Protein AF-A0A0D2R4D8-F1 (afdb_monomer_lite)

Sequence (350 aa):
LLFALKVWNVRQADASAVLVADDIEEALITMDNPEEDSSSAKYIENITFPSALIEKTFGETLTLMIVTIKCDMLMAFVKDFKGAAQILEKAGYTQFTPHYITWYCPQAFTLSRQCKSQCINRGRYCAPDPEQGFSSGYEGKDVVIETLRQLCVFKAANETNRPWVWWDYVADFQIRRPIKEKKYNKECADGIIKSLGLDAKKIGKCMGDPDADTENPVLKEEQDAQAGKGSRGDVTILPALVVNNRQYRGKLAKGAVLKAICNGFKETTEPAVCLSGDVETNECLENNGGCWQDKAANLTACRDTFRGRVCECLLVDGVQFKGDGYSHYEVPHVKLLQHSPRLDLGMRFA

Organism: Gossypium raimondii (NCBI:txid29730)

Secondary structure (DSSP, 8-state):
--HHHHHHHHHHTT-S-EEEE-SS--S-PPP--TTT-TTTHHHHTT--S-EEEE-HHHHHHHHHHHHHHHHHHHHHHHHHHHHHHHHHHHTTS---------B---GGGTTSHHHH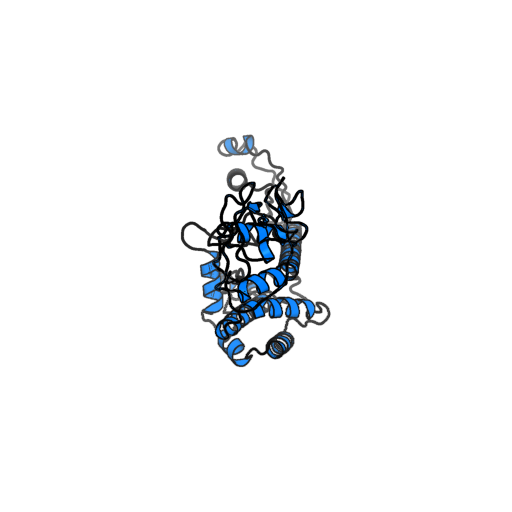HHEEGGGTEE---SS--TTSS--HHHHHHHHHHHHHHHHHHHHTT-TTHHHHHHHHHHHT--GGGT--SHHHHHHHHHHTT--HHHHHHHH--TTSSS--HHHHHHHHHHH--GGG----SSS-EEETTEEE-S---HHHHHHHHHTTSPTT---GGGSSTTT---GGGTGGGG--EETTTTEE-EEEETTEEEE---EETTEE-EE-SSS-EE---------S----------

pLDDT: mean 78.13, std 18.28, range [29.41, 97.81]

Structure (mmCIF, N/CA/C/O backbone):
data_AF-A0A0D2R4D8-F1
#
_entry.id   AF-A0A0D2R4D8-F1
#
loop_
_atom_site.group_PDB
_atom_site.id
_atom_site.type_symbol
_atom_site.label_atom_id
_atom_site.label_alt_id
_atom_site.label_comp_id
_atom_site.label_asym_id
_atom_site.label_entity_id
_atom_site.label_seq_id
_atom_site.pdbx_PDB_ins_code
_atom_site.Cartn_x
_atom_site.Cartn_y
_atom_site.Cartn_z
_atom_site.occupancy
_atom_site.B_iso_or_equiv
_atom_site.auth_seq_id
_atom_site.auth_comp_id
_atom_site.auth_asym_id
_atom_site.auth_atom_id
_atom_site.pdbx_PDB_model_num
ATOM 1 N N . LEU A 1 1 ? 34.542 26.966 -3.863 1.00 48.19 1 LEU A N 1
ATOM 2 C CA . LEU A 1 1 ? 33.360 27.737 -4.376 1.00 48.19 1 LEU A CA 1
ATOM 3 C C . LEU A 1 1 ? 31.988 27.023 -4.374 1.00 48.19 1 LEU A C 1
ATOM 5 O O . LEU A 1 1 ? 30.984 27.725 -4.375 1.00 48.19 1 LEU A O 1
ATOM 9 N N . LEU A 1 2 ? 31.854 25.684 -4.369 1.00 60.94 2 LEU A N 1
ATOM 10 C CA . LEU A 1 2 ? 30.522 25.018 -4.382 1.00 60.94 2 LEU A CA 1
ATOM 11 C C . LEU A 1 2 ? 30.261 24.059 -3.212 1.00 60.94 2 LEU A C 1
ATOM 13 O O . LEU A 1 2 ? 29.118 23.652 -3.019 1.00 60.94 2 LEU A O 1
ATOM 17 N N . PHE A 1 3 ? 31.278 23.691 -2.434 1.00 61.47 3 PHE A N 1
ATOM 18 C CA . PHE A 1 3 ? 31.139 22.692 -1.375 1.00 61.47 3 PHE A CA 1
ATOM 19 C C . PHE A 1 3 ? 30.432 23.267 -0.141 1.00 61.47 3 PHE A C 1
ATOM 21 O O . PHE A 1 3 ? 29.370 22.774 0.241 1.00 61.47 3 PHE A O 1
ATOM 28 N N . ALA A 1 4 ? 30.950 24.362 0.426 1.00 61.88 4 ALA A N 1
ATOM 29 C CA . ALA A 1 4 ? 30.424 24.937 1.666 1.00 61.88 4 ALA A CA 1
ATOM 30 C C . ALA A 1 4 ? 28.948 25.372 1.550 1.00 61.88 4 ALA A C 1
ATOM 32 O O . ALA A 1 4 ? 28.148 25.105 2.444 1.00 61.88 4 ALA A O 1
ATOM 33 N N . LEU A 1 5 ? 28.544 25.955 0.414 1.00 62.50 5 LEU A N 1
ATOM 34 C CA . LEU A 1 5 ? 27.148 26.333 0.165 1.00 62.50 5 LEU A CA 1
ATOM 35 C C . LEU A 1 5 ? 26.219 25.111 0.017 1.00 62.50 5 LEU A C 1
ATOM 37 O O . LEU A 1 5 ? 25.093 25.128 0.515 1.00 62.50 5 LEU A O 1
ATOM 41 N N . LYS A 1 6 ? 26.677 24.033 -0.637 1.00 63.19 6 LYS A N 1
ATOM 42 C CA . LYS A 1 6 ? 25.905 22.783 -0.753 1.00 63.19 6 LYS A CA 1
ATOM 43 C C . LYS A 1 6 ? 25.720 22.126 0.614 1.00 63.19 6 LYS A C 1
ATOM 45 O O . LYS A 1 6 ? 24.596 21.779 0.965 1.00 63.19 6 LYS A O 1
ATOM 50 N N . VAL A 1 7 ? 26.790 22.021 1.403 1.00 65.62 7 VAL A N 1
ATOM 51 C CA . VAL A 1 7 ? 26.746 21.477 2.770 1.00 65.62 7 VAL A CA 1
ATOM 52 C C . VAL A 1 7 ? 25.836 22.327 3.665 1.00 65.62 7 VAL A C 1
ATOM 54 O O . VAL A 1 7 ? 25.025 21.781 4.413 1.00 65.62 7 VAL A O 1
ATOM 57 N N . TRP A 1 8 ? 25.889 23.656 3.534 1.00 65.75 8 TRP A N 1
ATOM 58 C CA . TRP A 1 8 ? 24.995 24.574 4.243 1.00 65.75 8 TRP A CA 1
ATOM 59 C C . TRP A 1 8 ? 23.514 24.350 3.907 1.00 65.75 8 TRP A C 1
ATOM 61 O O . TRP A 1 8 ? 22.682 24.268 4.810 1.00 65.75 8 TRP A O 1
ATOM 71 N N . ASN A 1 9 ? 23.169 24.193 2.627 1.00 68.56 9 ASN A N 1
ATOM 72 C CA . ASN A 1 9 ? 21.787 23.920 2.219 1.00 68.56 9 ASN A CA 1
ATOM 73 C C . ASN A 1 9 ? 21.297 22.552 2.715 1.00 68.56 9 ASN A C 1
ATOM 75 O O . ASN A 1 9 ? 20.148 22.425 3.134 1.00 68.56 9 ASN A O 1
ATOM 79 N N . VAL A 1 10 ? 22.169 21.541 2.722 1.00 65.00 10 VAL A N 1
ATOM 80 C CA . VAL A 1 10 ? 21.846 20.208 3.252 1.00 65.00 10 VAL A CA 1
ATOM 81 C C . VAL A 1 10 ? 21.637 20.245 4.773 1.00 65.00 10 VAL A C 1
ATOM 83 O O . VAL A 1 10 ? 20.713 19.606 5.273 1.00 65.00 10 VAL A O 1
ATOM 86 N N . ARG A 1 11 ? 22.398 21.068 5.509 1.00 63.25 11 ARG A N 1
ATOM 87 C CA . ARG A 1 11 ? 22.125 21.356 6.928 1.00 63.25 11 ARG A CA 1
ATOM 88 C C . ARG A 1 11 ? 20.732 21.958 7.135 1.00 63.25 11 ARG A C 1
ATOM 90 O O . ARG A 1 11 ? 20.034 21.551 8.057 1.00 63.25 11 ARG A O 1
ATOM 97 N N . GLN A 1 12 ? 20.326 22.926 6.311 1.00 70.44 12 GLN A N 1
ATOM 98 C CA . GLN A 1 12 ? 18.989 23.536 6.413 1.00 70.44 12 GLN A CA 1
ATOM 99 C C . GLN A 1 12 ? 17.857 22.531 6.129 1.00 70.44 12 GLN A C 1
ATOM 101 O O . GLN A 1 12 ? 16.717 22.762 6.524 1.00 70.44 12 GLN A O 1
ATOM 106 N N . ALA A 1 13 ? 18.174 21.402 5.489 1.00 68.56 13 ALA A N 1
ATOM 107 C CA . ALA A 1 13 ? 17.268 20.282 5.257 1.00 68.56 13 ALA A CA 1
ATOM 108 C C . ALA A 1 13 ? 17.301 19.203 6.367 1.00 68.56 13 ALA A C 1
ATOM 110 O O . ALA A 1 13 ? 16.748 18.124 6.166 1.00 68.56 13 ALA A O 1
ATOM 111 N N . ASP A 1 14 ? 17.918 19.489 7.523 1.00 63.84 14 ASP A N 1
ATOM 112 C CA . ASP A 1 14 ? 17.969 18.627 8.722 1.00 63.84 14 ASP A CA 1
ATOM 113 C C . ASP A 1 14 ? 18.699 17.279 8.524 1.00 63.84 14 ASP A C 1
ATOM 115 O O . ASP A 1 14 ? 18.407 16.268 9.164 1.00 63.84 14 ASP A O 1
ATOM 119 N N . ALA A 1 15 ? 19.678 17.241 7.616 1.00 62.78 15 ALA A N 1
ATOM 120 C CA . ALA A 1 15 ? 20.527 16.068 7.436 1.00 62.78 15 ALA A CA 1
ATOM 121 C C . ALA A 1 15 ? 21.555 15.935 8.574 1.00 62.78 15 ALA A C 1
ATOM 123 O O . ALA A 1 15 ? 22.237 16.894 8.930 1.00 62.78 15 ALA A O 1
ATOM 124 N N . SER A 1 16 ? 21.727 14.720 9.106 1.00 56.34 16 SER A N 1
ATOM 125 C CA . SER A 1 16 ? 22.682 14.441 10.194 1.00 56.34 16 SER A CA 1
ATOM 126 C C . SER A 1 16 ? 24.146 14.334 9.738 1.00 56.34 16 SER A C 1
ATOM 128 O O . SER A 1 16 ? 25.043 14.379 10.576 1.00 56.34 16 SER A O 1
ATOM 130 N N . ALA A 1 17 ? 24.396 14.163 8.436 1.00 57.78 17 ALA A N 1
ATOM 131 C CA . ALA A 1 17 ? 25.729 14.093 7.836 1.00 57.78 17 ALA A CA 1
ATOM 132 C C . ALA A 1 17 ? 25.667 14.435 6.337 1.00 57.78 17 ALA A C 1
ATOM 134 O O . ALA A 1 17 ? 24.630 14.243 5.697 1.00 57.78 17 ALA A O 1
ATOM 135 N N . VAL A 1 18 ? 26.788 14.897 5.772 1.00 60.19 18 VAL A N 1
ATOM 136 C CA . VAL A 1 18 ? 26.947 15.131 4.329 1.00 60.19 18 VAL A CA 1
ATOM 137 C C . VAL A 1 18 ? 28.135 14.322 3.825 1.00 60.19 18 VAL A C 1
ATOM 139 O O . VAL A 1 18 ? 29.251 14.492 4.311 1.00 60.19 18 VAL A O 1
ATOM 142 N N . LEU A 1 19 ? 27.881 13.447 2.853 1.00 61.16 19 LEU A N 1
ATOM 143 C CA . LEU A 1 19 ? 28.909 12.688 2.148 1.00 61.16 19 LEU A CA 1
ATOM 144 C C . LEU A 1 19 ? 29.108 13.309 0.770 1.00 61.16 19 LEU A C 1
ATOM 146 O O . LEU A 1 19 ? 28.138 13.506 0.035 1.00 61.16 19 LEU A O 1
ATOM 150 N N . VAL A 1 20 ? 30.356 13.613 0.430 1.00 61.97 20 VAL A N 1
ATOM 151 C CA . VAL A 1 20 ? 30.723 14.104 -0.897 1.00 61.97 20 VAL A CA 1
ATOM 152 C C . VAL A 1 20 ? 31.633 13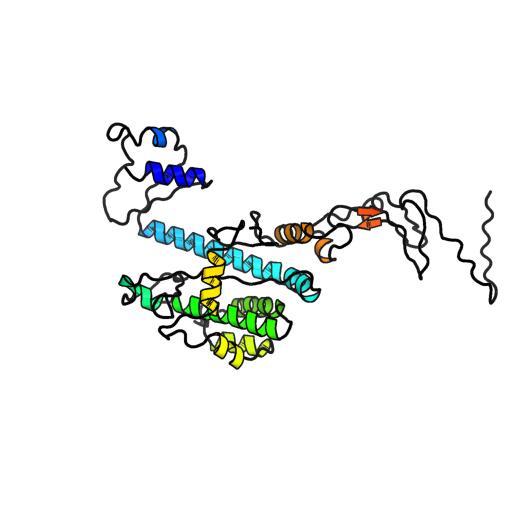.068 -1.533 1.00 61.97 20 VAL A C 1
ATOM 154 O O . VAL A 1 20 ? 32.697 12.759 -1.000 1.00 61.97 20 VAL A O 1
ATOM 157 N N . ALA A 1 21 ? 31.150 12.493 -2.632 1.00 56.16 21 ALA A N 1
ATOM 158 C CA . ALA A 1 21 ? 31.896 11.555 -3.452 1.00 56.16 21 ALA A CA 1
ATOM 159 C C . ALA A 1 21 ? 32.487 12.319 -4.636 1.00 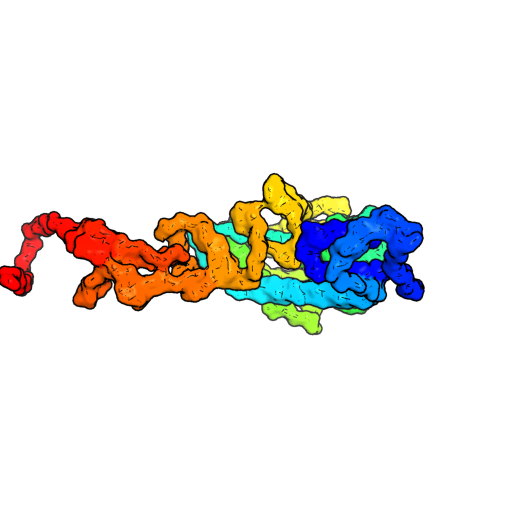56.16 21 ALA A C 1
ATOM 161 O O . ALA A 1 21 ? 31.749 13.004 -5.350 1.00 56.16 21 ALA A O 1
ATOM 162 N N . ASP A 1 22 ? 33.800 12.212 -4.793 1.00 55.53 22 ASP A N 1
ATOM 163 C CA . ASP A 1 22 ? 34.519 12.749 -5.943 1.00 55.53 22 ASP A CA 1
ATOM 164 C C . ASP A 1 22 ? 34.327 11.813 -7.146 1.00 55.53 22 ASP A C 1
ATOM 166 O O . ASP A 1 22 ? 34.345 10.585 -6.995 1.00 55.53 22 ASP A O 1
ATOM 170 N N . ASP A 1 23 ? 34.074 12.374 -8.327 1.00 51.81 23 ASP A N 1
ATOM 171 C CA . ASP A 1 23 ? 33.929 11.619 -9.572 1.00 51.81 23 ASP A CA 1
ATOM 172 C C . ASP A 1 23 ? 35.252 11.469 -10.340 1.00 51.81 23 ASP A C 1
ATOM 174 O O . ASP A 1 23 ? 35.284 10.761 -11.355 1.00 51.81 23 ASP A O 1
ATOM 178 N N . ILE A 1 24 ? 36.337 12.055 -9.821 1.00 52.97 24 ILE A N 1
ATOM 179 C CA . ILE A 1 24 ? 37.700 11.957 -10.344 1.00 52.97 24 ILE A CA 1
ATOM 180 C C . ILE A 1 24 ? 38.572 11.168 -9.355 1.00 52.97 24 ILE A C 1
ATOM 182 O O . ILE A 1 24 ? 38.570 11.398 -8.150 1.00 52.97 24 ILE A O 1
ATOM 186 N N . GLU A 1 25 ? 39.323 10.190 -9.866 1.00 52.56 25 GLU A N 1
ATOM 187 C CA . GLU A 1 25 ? 40.253 9.381 -9.071 1.00 52.56 25 GLU A CA 1
ATOM 188 C C . GLU A 1 25 ? 41.564 10.167 -8.869 1.00 52.56 25 GLU A C 1
ATOM 190 O O . GLU A 1 25 ? 42.555 9.965 -9.572 1.00 52.56 25 GLU A O 1
ATOM 195 N N . GLU A 1 26 ? 41.538 11.136 -7.951 1.00 53.19 26 GLU A N 1
ATOM 196 C CA . GLU A 1 26 ? 42.667 12.011 -7.620 1.00 53.19 26 GLU A CA 1
ATOM 197 C C . GLU A 1 26 ? 42.991 12.031 -6.117 1.00 53.19 26 GLU A C 1
ATOM 199 O O . GLU A 1 26 ? 42.226 11.556 -5.275 1.00 53.19 26 GLU A O 1
ATOM 204 N N . ALA A 1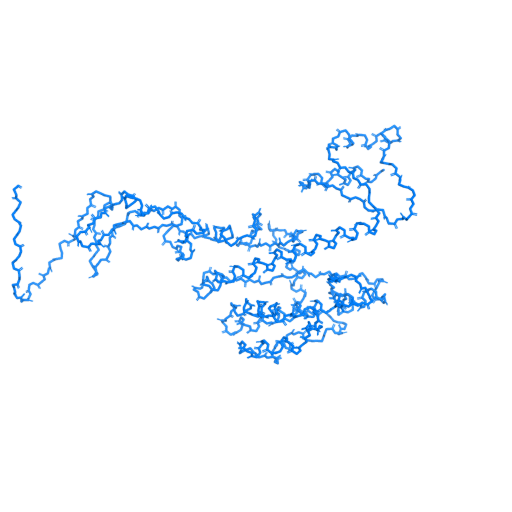 27 ? 44.181 12.535 -5.763 1.00 42.62 27 ALA A N 1
ATOM 205 C CA . ALA A 1 27 ? 44.556 12.693 -4.361 1.00 42.62 27 ALA A CA 1
ATOM 206 C C . ALA A 1 27 ? 43.594 13.684 -3.692 1.00 42.62 27 ALA A C 1
ATOM 208 O O . ALA A 1 27 ? 43.416 14.788 -4.196 1.00 42.62 27 ALA A O 1
ATOM 209 N N . LEU A 1 28 ? 43.001 13.277 -2.562 1.00 47.34 28 LEU A N 1
ATOM 210 C CA . LEU A 1 28 ? 41.949 14.017 -1.858 1.00 47.34 28 LEU A CA 1
ATOM 211 C C . LEU A 1 28 ? 42.269 15.517 -1.756 1.00 47.34 28 LEU A C 1
ATOM 213 O O . LEU A 1 28 ? 43.161 15.924 -1.007 1.00 47.34 28 LEU A O 1
ATOM 217 N N . ILE A 1 29 ? 41.512 16.332 -2.491 1.00 49.62 29 ILE A N 1
ATOM 218 C CA . ILE A 1 29 ? 41.590 17.790 -2.422 1.00 49.62 29 ILE A CA 1
ATOM 219 C C . ILE A 1 29 ? 40.993 18.217 -1.076 1.00 49.62 29 ILE A C 1
ATOM 221 O O . ILE A 1 29 ? 39.858 17.875 -0.739 1.00 49.62 29 ILE A O 1
ATOM 225 N N . THR A 1 30 ? 41.769 18.920 -0.254 1.00 45.94 30 THR A N 1
ATOM 226 C CA . THR A 1 30 ? 41.297 19.402 1.050 1.00 45.94 30 THR A CA 1
ATOM 227 C C . THR A 1 30 ? 40.183 20.437 0.874 1.00 45.94 30 THR A C 1
ATOM 229 O O . THR A 1 30 ? 40.200 21.207 -0.083 1.00 45.94 30 THR A O 1
ATOM 232 N N . MET A 1 31 ? 39.223 20.460 1.808 1.00 50.09 31 MET A N 1
ATOM 233 C CA . MET A 1 31 ? 38.112 21.425 1.846 1.00 50.09 31 MET A CA 1
ATOM 234 C C . MET A 1 31 ? 38.586 22.880 1.669 1.00 50.09 31 MET A C 1
ATOM 236 O O . MET A 1 31 ? 39.677 23.207 2.130 1.00 50.09 31 MET A O 1
ATOM 240 N N . ASP A 1 32 ? 37.741 23.723 1.042 1.00 52.91 32 ASP A N 1
ATOM 241 C CA . ASP A 1 32 ? 37.948 25.170 0.809 1.00 52.91 32 ASP A CA 1
ATOM 242 C C . ASP A 1 32 ? 38.734 25.805 1.986 1.00 52.91 32 ASP A C 1
ATOM 244 O O . ASP A 1 32 ? 38.229 25.862 3.112 1.00 52.91 32 ASP A O 1
ATOM 248 N N . ASN A 1 33 ? 39.970 26.266 1.744 1.00 51.09 33 ASN A N 1
ATOM 249 C CA . ASN A 1 33 ? 40.755 26.980 2.752 1.00 51.09 33 ASN A CA 1
ATOM 250 C C . ASN A 1 33 ? 40.123 28.373 2.954 1.00 51.09 33 ASN A C 1
ATOM 252 O O . ASN A 1 33 ? 40.046 29.139 1.988 1.00 51.09 33 ASN A O 1
ATOM 256 N N . PRO A 1 34 ? 39.668 28.743 4.167 1.00 48.88 34 PRO A N 1
ATOM 257 C CA . PRO A 1 34 ? 39.066 30.056 4.411 1.00 48.88 34 PRO A CA 1
ATOM 258 C C . PRO A 1 34 ? 40.007 31.234 4.104 1.00 48.88 34 PRO A C 1
ATOM 260 O O . PRO A 1 34 ? 39.527 32.352 3.924 1.00 48.88 34 PRO A O 1
ATOM 263 N N . GLU A 1 35 ? 41.320 30.999 4.010 1.00 50.22 35 GLU A N 1
ATOM 264 C CA . GLU A 1 35 ? 42.302 32.014 3.609 1.00 50.22 35 GLU A CA 1
ATOM 265 C C . GLU A 1 35 ? 42.308 32.310 2.096 1.00 50.22 35 GLU A C 1
ATOM 267 O O . GLU A 1 35 ? 42.747 33.388 1.695 1.00 50.22 35 GLU A O 1
ATOM 272 N N . GLU A 1 36 ? 41.795 31.405 1.252 1.00 53.75 36 GLU A N 1
ATOM 273 C CA . GLU A 1 36 ? 41.812 31.550 -0.215 1.00 53.75 36 GLU A CA 1
ATOM 274 C C . GLU A 1 36 ? 40.492 32.085 -0.802 1.00 53.75 36 GLU A C 1
ATOM 276 O O . GLU A 1 36 ? 40.509 32.739 -1.845 1.00 53.75 36 GLU A O 1
ATOM 281 N N . ASP A 1 37 ? 39.348 31.869 -0.137 1.00 55.56 37 ASP A N 1
ATOM 282 C CA . ASP A 1 37 ? 38.031 32.321 -0.616 1.00 55.56 37 ASP A CA 1
ATOM 283 C C . ASP A 1 37 ? 37.159 32.887 0.521 1.00 55.56 37 ASP A C 1
ATOM 285 O O . ASP A 1 37 ? 36.404 32.186 1.205 1.00 55.56 37 ASP A O 1
ATOM 289 N N . SER A 1 38 ? 37.228 34.211 0.689 1.00 56.78 38 SER A N 1
ATOM 290 C CA . SER A 1 38 ? 36.524 34.961 1.740 1.00 56.78 38 SER A CA 1
ATOM 291 C C . SER A 1 38 ? 34.994 34.878 1.656 1.00 56.78 38 SER A C 1
ATOM 293 O O . SER A 1 38 ? 34.306 35.136 2.647 1.00 56.78 38 SER A O 1
ATOM 295 N N . SER A 1 39 ? 34.438 34.488 0.502 1.00 59.59 39 SER A N 1
ATOM 296 C CA . SER A 1 39 ? 32.991 34.321 0.319 1.00 59.59 39 SER A CA 1
ATOM 297 C C . SER A 1 39 ? 32.453 33.050 0.993 1.00 59.59 39 SER A C 1
ATOM 299 O O . SER A 1 39 ? 31.306 33.023 1.455 1.00 59.59 39 SER A O 1
ATOM 301 N N . SER A 1 40 ? 33.302 32.024 1.109 1.00 52.00 40 SER A N 1
ATOM 302 C CA . SER A 1 40 ? 32.972 30.708 1.663 1.00 52.00 40 SER A CA 1
ATOM 303 C C . SER A 1 40 ? 33.148 30.649 3.189 1.00 52.00 40 SER A C 1
ATOM 305 O O . SER A 1 40 ? 32.449 29.883 3.861 1.00 52.00 40 SER A O 1
ATOM 307 N N . ALA A 1 41 ? 33.986 31.525 3.758 1.00 59.44 41 ALA A N 1
ATOM 308 C CA . ALA A 1 41 ? 34.259 31.620 5.198 1.00 59.44 41 ALA A CA 1
ATOM 309 C C . ALA A 1 41 ? 32.984 31.766 6.056 1.00 59.44 41 ALA A C 1
ATOM 311 O O . ALA A 1 41 ? 32.844 31.108 7.087 1.00 59.44 41 ALA A O 1
ATOM 312 N N . LYS A 1 42 ? 31.995 32.536 5.576 1.00 59.19 42 LYS A N 1
ATOM 313 C CA . LYS A 1 42 ? 30.712 32.765 6.271 1.00 59.19 42 LYS A CA 1
ATOM 314 C C . LYS A 1 42 ? 29.872 31.489 6.454 1.00 59.19 42 LYS A C 1
ATOM 316 O O . LYS A 1 42 ? 29.051 31.412 7.371 1.00 59.19 42 LYS A O 1
ATOM 321 N N . TYR A 1 43 ? 30.048 30.501 5.575 1.00 55.00 43 TYR A N 1
ATOM 322 C CA . TYR A 1 43 ? 29.373 29.206 5.674 1.00 55.00 43 TYR A CA 1
ATOM 323 C C . TYR A 1 43 ? 30.192 28.219 6.509 1.00 55.00 43 TYR A C 1
ATOM 325 O O . TYR A 1 43 ? 29.612 27.510 7.328 1.00 55.00 43 TYR A O 1
ATOM 333 N N . ILE A 1 44 ? 31.522 28.214 6.348 1.00 56.59 44 ILE A N 1
ATOM 334 C CA . ILE A 1 44 ? 32.447 27.301 7.043 1.00 56.59 44 ILE A CA 1
ATOM 335 C C . ILE A 1 44 ? 32.376 27.481 8.564 1.00 56.59 44 ILE A C 1
ATOM 337 O O . ILE A 1 44 ? 32.248 26.485 9.271 1.00 56.59 44 ILE A O 1
ATOM 341 N N . GLU A 1 45 ? 32.341 28.721 9.068 1.00 56.91 45 GLU A N 1
ATOM 342 C CA . GLU A 1 45 ? 32.220 28.997 10.515 1.00 56.91 45 GLU A CA 1
ATOM 343 C C . GLU A 1 45 ? 30.955 28.397 11.149 1.00 56.91 45 GLU A C 1
ATOM 345 O O . GLU A 1 45 ? 30.922 28.119 12.347 1.00 56.91 45 GLU A O 1
ATOM 350 N N . ASN A 1 46 ? 29.913 28.159 10.349 1.00 54.03 46 ASN A N 1
ATOM 351 C CA . ASN A 1 46 ? 28.673 27.568 10.824 1.00 54.03 46 ASN A CA 1
ATOM 352 C C . ASN A 1 46 ? 28.559 26.067 10.512 1.00 54.03 46 ASN A C 1
ATOM 354 O O . ASN A 1 46 ? 27.638 25.433 11.014 1.00 54.03 46 ASN A O 1
ATOM 358 N N . ILE A 1 47 ? 29.426 25.438 9.719 1.00 56.19 47 ILE A N 1
ATOM 359 C CA . ILE A 1 47 ? 29.309 23.997 9.430 1.00 56.19 47 ILE A CA 1
ATOM 360 C C . ILE A 1 47 ? 29.944 23.203 10.581 1.00 56.19 47 ILE A C 1
ATOM 362 O O . ILE A 1 47 ? 31.142 22.972 10.623 1.00 56.19 47 ILE A O 1
ATOM 366 N N . THR A 1 48 ? 29.118 22.782 11.540 1.00 54.84 48 THR A N 1
ATOM 367 C CA . THR A 1 48 ? 29.531 21.988 12.718 1.00 54.84 48 THR A CA 1
ATOM 368 C C . THR A 1 48 ? 29.420 20.472 12.498 1.00 54.84 48 THR A C 1
ATOM 370 O O . THR A 1 48 ? 29.624 19.696 13.429 1.00 54.84 48 THR A O 1
ATOM 373 N N . PHE A 1 49 ? 29.048 20.037 11.290 1.00 53.38 49 PHE A N 1
ATOM 374 C CA . PHE A 1 49 ? 28.842 18.623 10.973 1.00 53.38 49 PHE A CA 1
ATOM 375 C C . PHE A 1 49 ? 30.156 17.955 10.556 1.00 53.38 49 PHE A C 1
ATOM 377 O O . PHE A 1 49 ? 30.928 18.563 9.815 1.00 53.38 49 PHE A O 1
ATOM 384 N N . PRO A 1 50 ? 30.399 16.694 10.958 1.00 51.12 50 PRO A N 1
ATOM 385 C CA . PRO A 1 50 ? 31.509 15.920 10.424 1.00 51.12 50 PRO A CA 1
ATOM 386 C C . PRO A 1 50 ? 31.287 15.681 8.924 1.00 51.12 50 PRO A C 1
ATOM 388 O O . PRO A 1 50 ? 30.312 15.045 8.521 1.00 51.12 50 PRO A O 1
ATOM 391 N N . SER A 1 51 ? 32.189 16.204 8.099 1.00 54.81 51 SER A N 1
ATOM 392 C CA . SER A 1 51 ? 32.243 15.964 6.657 1.00 54.81 51 SER A CA 1
ATOM 393 C C . SER A 1 51 ? 33.452 15.095 6.327 1.00 54.81 51 SER A C 1
ATOM 395 O O . SER A 1 51 ? 34.564 15.392 6.761 1.00 54.81 51 SER A O 1
ATOM 397 N N . ALA A 1 52 ? 33.240 14.041 5.543 1.00 56.44 52 ALA A N 1
ATOM 398 C CA . ALA A 1 52 ? 34.298 13.182 5.024 1.00 56.44 52 ALA A CA 1
ATOM 399 C C . ALA A 1 52 ? 34.158 13.076 3.501 1.00 56.44 52 ALA A C 1
ATOM 401 O O . ALA A 1 52 ? 33.052 12.869 2.993 1.00 56.44 52 ALA A O 1
ATOM 402 N N . LEU A 1 53 ? 35.276 13.225 2.789 1.00 55.00 53 LEU A N 1
ATOM 403 C CA . LEU A 1 53 ? 35.375 12.829 1.388 1.00 55.00 53 LEU A CA 1
ATOM 404 C C . LEU A 1 53 ? 35.536 11.313 1.324 1.00 55.00 53 LEU A C 1
ATOM 406 O O . LEU A 1 53 ? 36.294 10.729 2.100 1.00 55.00 53 LEU A O 1
ATOM 410 N N . ILE A 1 54 ? 34.800 10.690 0.413 1.00 59.03 54 ILE A N 1
ATOM 411 C CA . ILE A 1 54 ? 34.842 9.249 0.193 1.00 59.03 54 ILE A CA 1
ATOM 412 C C . ILE A 1 54 ? 35.130 8.949 -1.272 1.00 59.03 54 ILE A C 1
ATOM 414 O O . ILE A 1 54 ? 34.647 9.651 -2.159 1.00 59.03 54 ILE A O 1
ATOM 418 N N . GLU A 1 55 ? 35.884 7.881 -1.524 1.00 59.28 55 GLU A N 1
ATOM 419 C CA . GLU A 1 55 ? 36.066 7.363 -2.880 1.00 59.28 55 GLU A CA 1
ATOM 420 C C . GLU A 1 55 ? 34.713 6.966 -3.480 1.00 59.28 55 GLU A C 1
ATOM 422 O O . GLU A 1 55 ? 33.832 6.451 -2.779 1.00 59.28 55 GLU A O 1
ATOM 427 N N . LYS A 1 56 ? 34.557 7.154 -4.794 1.00 58.53 56 LYS A N 1
ATOM 428 C CA . LYS A 1 56 ? 33.342 6.781 -5.530 1.00 58.53 56 LYS A CA 1
ATOM 429 C C . LYS A 1 56 ? 32.917 5.336 -5.265 1.00 58.53 56 LYS A C 1
ATOM 431 O O . LYS A 1 56 ? 31.751 5.088 -4.977 1.00 58.53 56 LYS A O 1
ATOM 436 N N . THR A 1 57 ? 33.862 4.400 -5.301 1.00 60.06 57 THR A N 1
ATOM 437 C CA . THR A 1 57 ? 33.634 2.964 -5.054 1.00 60.06 57 THR A CA 1
ATOM 438 C C . THR A 1 57 ? 33.078 2.704 -3.649 1.00 60.06 57 THR A C 1
ATOM 440 O O . THR A 1 57 ? 32.149 1.911 -3.462 1.00 60.06 57 THR A O 1
ATOM 443 N N . PHE A 1 58 ? 33.593 3.417 -2.646 1.00 60.84 58 PHE A N 1
ATOM 444 C CA . PHE A 1 58 ? 33.094 3.351 -1.276 1.00 60.84 58 PHE A CA 1
ATOM 445 C C . PHE A 1 58 ? 31.717 4.018 -1.134 1.00 60.84 58 PHE A C 1
ATOM 447 O O . PHE A 1 58 ? 30.837 3.469 -0.472 1.00 60.84 58 PHE A O 1
ATOM 454 N N . GLY A 1 59 ? 31.481 5.150 -1.804 1.00 58.25 59 GLY A N 1
ATOM 455 C CA . GLY A 1 59 ? 30.175 5.818 -1.853 1.00 58.25 59 GLY A CA 1
ATOM 456 C C . GLY A 1 59 ? 29.083 4.985 -2.526 1.00 58.25 59 GLY A C 1
ATOM 457 O O . GLY A 1 59 ? 27.955 4.927 -2.027 1.00 58.25 59 GLY A O 1
ATOM 458 N N . GLU A 1 60 ? 29.416 4.281 -3.605 1.00 59.88 60 GLU A N 1
ATOM 459 C CA . GLU A 1 60 ? 28.535 3.312 -4.268 1.00 59.88 60 GLU A CA 1
ATOM 460 C C . GLU A 1 60 ? 28.197 2.152 -3.320 1.00 59.88 60 GLU A C 1
ATOM 462 O O . GLU A 1 60 ? 27.022 1.819 -3.141 1.00 59.88 60 GLU A O 1
ATOM 467 N N . THR A 1 61 ? 29.198 1.623 -2.608 1.00 59.09 61 THR A N 1
ATOM 468 C CA . THR A 1 61 ? 29.015 0.563 -1.600 1.00 59.09 61 THR A CA 1
ATOM 469 C C . THR A 1 61 ? 28.108 1.012 -0.447 1.00 59.09 61 THR A C 1
ATOM 471 O O . THR A 1 61 ? 27.191 0.288 -0.053 1.00 59.09 61 THR A O 1
ATOM 474 N N . LEU A 1 62 ? 28.309 2.223 0.082 1.00 59.34 62 LEU A N 1
ATOM 475 C CA . LEU A 1 62 ? 27.458 2.797 1.131 1.00 59.34 62 LEU A CA 1
ATOM 476 C C . LEU A 1 62 ? 26.020 3.016 0.644 1.00 59.34 62 LEU A C 1
ATOM 478 O O . LEU A 1 62 ? 25.066 2.710 1.364 1.00 59.34 62 LEU A O 1
ATOM 482 N N . THR A 1 63 ? 25.856 3.506 -0.585 1.00 59.44 63 THR A N 1
ATOM 483 C CA . THR A 1 63 ? 24.541 3.699 -1.210 1.00 59.44 63 THR A CA 1
ATOM 484 C C . THR A 1 63 ? 23.810 2.368 -1.346 1.00 59.44 63 THR A C 1
ATOM 486 O O . THR A 1 63 ? 22.638 2.281 -0.973 1.00 59.44 63 THR A O 1
ATOM 489 N N . LEU A 1 64 ? 24.502 1.315 -1.796 1.00 58.94 64 LEU A N 1
ATOM 490 C CA . LEU A 1 64 ? 23.951 -0.036 -1.882 1.00 58.94 64 LEU A CA 1
ATOM 491 C C . LEU A 1 64 ? 23.471 -0.525 -0.511 1.00 58.94 64 LEU A C 1
ATOM 493 O O . LEU A 1 64 ? 22.330 -0.961 -0.387 1.00 58.94 64 LEU A O 1
ATOM 497 N N . MET A 1 65 ? 24.294 -0.391 0.533 1.00 52.88 65 MET A N 1
ATOM 498 C CA . MET A 1 65 ? 23.905 -0.790 1.891 1.00 52.88 65 MET A CA 1
ATOM 499 C C . MET A 1 65 ? 22.650 -0.052 2.369 1.00 52.88 65 MET A C 1
ATOM 501 O O . MET A 1 65 ? 21.744 -0.674 2.922 1.00 52.88 65 MET A O 1
ATOM 505 N N . ILE A 1 66 ? 22.557 1.258 2.125 1.00 56.41 66 ILE A N 1
ATOM 506 C CA . ILE A 1 66 ? 21.387 2.059 2.508 1.00 56.41 66 ILE A CA 1
ATOM 507 C C . ILE A 1 66 ? 20.137 1.616 1.739 1.00 56.41 66 ILE A C 1
ATOM 509 O O . ILE A 1 66 ? 19.069 1.499 2.344 1.00 56.41 66 ILE A O 1
ATOM 513 N N . VAL A 1 67 ? 20.250 1.364 0.432 1.00 60.81 67 VAL A N 1
ATOM 514 C CA . VAL A 1 67 ? 19.134 0.875 -0.393 1.00 60.81 67 VAL A CA 1
ATOM 515 C C . VAL A 1 67 ? 18.668 -0.490 0.106 1.00 60.81 67 VAL A C 1
ATOM 517 O O . VAL A 1 67 ? 17.480 -0.646 0.383 1.00 60.81 67 VAL A O 1
ATOM 520 N N . THR A 1 68 ? 19.584 -1.434 0.322 1.00 56.97 68 THR A N 1
ATOM 521 C CA . THR A 1 68 ? 19.266 -2.780 0.820 1.00 56.97 68 THR A CA 1
ATOM 522 C C . THR A 1 68 ? 18.593 -2.733 2.194 1.00 56.97 68 THR A C 1
ATOM 524 O O . THR A 1 68 ? 17.517 -3.302 2.360 1.00 56.97 68 THR A O 1
ATOM 527 N N . ILE A 1 69 ? 19.135 -1.970 3.155 1.00 56.44 69 ILE A N 1
ATOM 528 C CA . ILE A 1 69 ? 18.539 -1.813 4.497 1.00 56.44 69 ILE A CA 1
ATOM 529 C C . ILE A 1 69 ? 17.130 -1.209 4.413 1.00 56.44 69 ILE A C 1
ATOM 531 O O . ILE A 1 69 ? 16.210 -1.648 5.108 1.00 56.44 69 ILE A O 1
ATOM 535 N N . LYS A 1 70 ? 16.937 -0.193 3.564 1.00 66.00 70 LYS A N 1
ATOM 536 C CA . LYS A 1 70 ? 15.625 0.439 3.369 1.00 66.00 70 LYS A CA 1
ATOM 537 C C . LYS A 1 70 ? 14.630 -0.503 2.695 1.00 66.00 70 LYS A C 1
ATOM 539 O O . LYS A 1 70 ? 13.455 -0.493 3.066 1.00 66.00 70 LYS A O 1
ATOM 544 N N . CYS A 1 71 ? 15.084 -1.320 1.748 1.00 66.94 71 CYS A N 1
ATOM 545 C CA . CYS A 1 71 ? 14.274 -2.357 1.121 1.00 66.94 71 CYS A CA 1
ATOM 546 C C . CYS A 1 71 ? 13.847 -3.419 2.140 1.00 66.94 71 CYS A C 1
ATOM 548 O O . CYS A 1 71 ? 12.655 -3.700 2.228 1.00 66.94 71 CYS A O 1
ATOM 550 N N . ASP A 1 72 ? 14.758 -3.936 2.966 1.00 70.00 72 ASP A N 1
ATOM 551 C CA . ASP A 1 72 ? 14.430 -4.929 3.999 1.00 70.00 72 ASP A CA 1
ATOM 552 C C . ASP A 1 72 ? 13.446 -4.376 5.037 1.00 70.00 72 ASP A C 1
ATOM 554 O O . ASP A 1 72 ? 12.483 -5.047 5.417 1.00 70.00 72 ASP A O 1
ATOM 558 N N . MET A 1 73 ? 13.630 -3.117 5.447 1.00 74.19 73 MET A N 1
ATOM 559 C CA . ME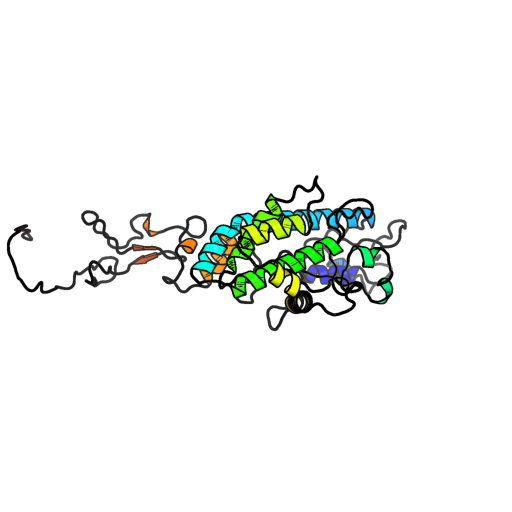T A 1 73 ? 12.706 -2.430 6.352 1.00 74.19 73 MET A CA 1
ATOM 560 C C . MET A 1 73 ? 11.306 -2.290 5.742 1.00 74.19 73 MET A C 1
ATOM 562 O O . MET A 1 73 ? 10.310 -2.560 6.417 1.00 74.19 73 MET A O 1
ATOM 566 N N . LEU A 1 74 ? 11.218 -1.894 4.469 1.00 77.62 74 LEU A N 1
ATOM 567 C CA . LEU A 1 74 ? 9.944 -1.800 3.758 1.00 77.62 74 LEU A CA 1
ATOM 568 C C . LEU A 1 74 ? 9.284 -3.177 3.633 1.00 77.62 74 LEU A C 1
ATOM 570 O O . LEU A 1 74 ? 8.078 -3.305 3.836 1.00 77.62 74 LEU A O 1
ATOM 574 N N . MET A 1 75 ? 10.075 -4.211 3.352 1.00 79.81 75 MET A N 1
ATOM 575 C CA . MET A 1 75 ? 9.583 -5.577 3.230 1.00 79.81 75 MET A CA 1
ATOM 576 C C . MET A 1 75 ? 9.016 -6.116 4.543 1.00 79.81 75 MET A C 1
ATOM 578 O O . MET A 1 75 ? 7.927 -6.700 4.551 1.00 79.81 75 MET A O 1
ATOM 582 N N . ALA A 1 76 ? 9.723 -5.889 5.649 1.00 84.12 76 ALA A N 1
ATOM 583 C CA . ALA A 1 76 ? 9.245 -6.227 6.983 1.00 84.12 76 ALA A CA 1
ATOM 584 C C . ALA A 1 76 ? 7.946 -5.477 7.306 1.00 84.12 76 ALA A C 1
ATOM 586 O O . ALA A 1 76 ? 6.964 -6.096 7.710 1.00 84.12 76 ALA A O 1
ATOM 587 N N . PHE A 1 77 ? 7.895 -4.169 7.029 1.00 87.44 77 PHE A N 1
ATOM 588 C CA . PHE A 1 77 ? 6.691 -3.374 7.248 1.00 87.44 77 PHE A CA 1
ATOM 589 C C . PHE A 1 77 ? 5.491 -3.897 6.448 1.00 87.44 77 PHE A C 1
ATOM 591 O O . PHE A 1 77 ? 4.422 -4.084 7.022 1.00 87.44 77 PHE A O 1
ATOM 598 N N . VAL A 1 78 ? 5.654 -4.172 5.149 1.00 88.69 78 VAL A N 1
ATOM 599 C CA . VAL A 1 78 ? 4.568 -4.693 4.301 1.00 88.69 78 VAL A CA 1
ATOM 600 C C . VAL A 1 78 ? 4.029 -6.013 4.851 1.00 88.69 78 VAL A C 1
ATOM 602 O O . VAL A 1 78 ? 2.814 -6.201 4.927 1.00 88.69 78 VAL A O 1
ATOM 605 N N . LYS A 1 79 ? 4.922 -6.909 5.282 1.00 89.12 79 LYS A N 1
ATOM 606 C CA . LYS A 1 79 ? 4.549 -8.191 5.887 1.00 89.12 79 LYS A CA 1
ATOM 607 C C . LYS A 1 79 ? 3.788 -8.005 7.202 1.00 89.12 79 LYS A C 1
ATOM 609 O O . LYS A 1 79 ? 2.729 -8.604 7.376 1.00 89.12 79 LYS A O 1
ATOM 614 N N . ASP A 1 80 ? 4.309 -7.176 8.099 1.00 91.06 80 ASP A N 1
ATOM 615 C CA . ASP A 1 80 ? 3.756 -6.988 9.444 1.00 91.06 80 ASP A CA 1
ATOM 616 C C . ASP A 1 80 ? 2.443 -6.192 9.426 1.00 91.06 80 ASP A C 1
ATOM 618 O O . ASP A 1 80 ? 1.539 -6.433 10.231 1.00 91.06 80 ASP A O 1
ATOM 622 N N . PHE A 1 81 ? 2.318 -5.241 8.499 1.00 93.12 81 PHE A N 1
ATOM 623 C CA . PHE A 1 81 ? 1.163 -4.354 8.392 1.00 93.12 81 PHE A CA 1
ATOM 624 C C . PHE A 1 81 ? 0.017 -4.940 7.556 1.00 93.12 81 PHE A C 1
ATOM 626 O O . PHE A 1 81 ? -1.132 -4.537 7.746 1.00 93.12 81 PHE A O 1
ATOM 633 N N . LYS A 1 82 ? 0.292 -5.932 6.695 1.00 94.44 82 LYS A N 1
ATOM 634 C CA . LYS A 1 82 ? -0.693 -6.600 5.826 1.00 94.44 82 LYS A CA 1
ATOM 635 C C . LYS A 1 82 ? -2.019 -6.894 6.532 1.00 94.44 82 LYS A C 1
ATOM 637 O O . LYS A 1 82 ? -3.066 -6.490 6.043 1.00 94.44 82 LYS A O 1
ATOM 642 N N . GLY A 1 83 ? -1.998 -7.570 7.683 1.00 94.31 83 GLY A N 1
ATOM 643 C CA . GLY A 1 83 ? -3.234 -7.966 8.374 1.00 94.31 83 GLY A CA 1
ATOM 644 C C . GLY A 1 83 ? -4.103 -6.771 8.780 1.00 94.31 83 GLY A C 1
ATOM 645 O O . GLY A 1 83 ? -5.307 -6.763 8.533 1.00 94.31 83 GLY A O 1
ATOM 646 N N . ALA A 1 84 ? -3.479 -5.732 9.338 1.00 94.75 84 ALA A N 1
ATOM 647 C CA . ALA A 1 84 ? -4.149 -4.487 9.700 1.00 94.75 84 ALA A CA 1
ATOM 648 C C . ALA A 1 84 ? -4.719 -3.761 8.472 1.00 94.75 84 ALA A C 1
ATOM 650 O O . ALA A 1 84 ? -5.875 -3.336 8.497 1.00 94.75 84 ALA A O 1
ATOM 651 N N . ALA A 1 85 ? -3.940 -3.674 7.390 1.00 94.75 85 ALA A N 1
ATOM 652 C CA . ALA A 1 85 ? -4.384 -3.059 6.145 1.00 94.75 85 ALA A CA 1
ATOM 653 C C . ALA A 1 85 ? -5.616 -3.772 5.570 1.00 94.75 85 ALA A C 1
ATOM 655 O O . ALA A 1 85 ? -6.629 -3.133 5.300 1.00 94.75 85 ALA A O 1
ATOM 656 N N . GLN A 1 86 ? -5.578 -5.106 5.480 1.00 96.06 86 GLN A N 1
ATOM 657 C CA . GLN A 1 86 ? -6.695 -5.889 4.951 1.00 96.06 86 GLN A CA 1
ATOM 658 C C . GLN A 1 86 ? -7.971 -5.743 5.796 1.00 96.06 86 GLN A C 1
ATOM 660 O O . GLN A 1 86 ? -9.059 -5.708 5.225 1.00 96.06 86 GLN A O 1
ATOM 665 N N . ILE A 1 87 ? -7.865 -5.658 7.130 1.00 95.50 87 ILE A N 1
ATOM 666 C CA . ILE A 1 87 ? -9.022 -5.422 8.015 1.00 95.50 87 ILE A CA 1
ATOM 667 C C . ILE A 1 87 ? -9.662 -4.064 7.707 1.00 95.50 87 ILE A C 1
ATOM 669 O O . ILE A 1 87 ? -10.875 -3.989 7.509 1.00 95.50 87 ILE A O 1
ATOM 673 N N . LEU A 1 88 ? -8.849 -3.007 7.635 1.00 95.25 88 LEU A N 1
ATOM 674 C CA . LEU A 1 88 ? -9.330 -1.651 7.373 1.00 95.25 88 LEU A CA 1
ATOM 675 C C . LEU A 1 88 ? -9.947 -1.518 5.971 1.00 95.25 88 LEU A C 1
ATOM 677 O O . LEU A 1 88 ? -11.022 -0.936 5.831 1.00 95.25 88 LEU A O 1
ATOM 681 N N . GLU A 1 89 ? -9.318 -2.093 4.943 1.00 95.00 89 GLU A N 1
ATOM 682 C CA . GLU A 1 89 ? -9.821 -2.038 3.562 1.00 95.00 89 GLU A CA 1
ATOM 683 C C . GLU A 1 89 ? -11.109 -2.837 3.372 1.00 95.00 89 GLU A C 1
ATOM 685 O O . GLU A 1 89 ? -12.052 -2.340 2.759 1.00 95.00 89 GLU A O 1
ATOM 690 N N . LYS A 1 90 ? -11.189 -4.057 3.921 1.00 95.44 90 LYS A N 1
ATOM 691 C CA . LYS A 1 90 ? -12.399 -4.894 3.811 1.00 95.44 90 LYS A CA 1
ATOM 692 C C . LYS A 1 90 ? -13.608 -4.266 4.496 1.00 95.44 90 LYS A C 1
ATOM 694 O O . LYS A 1 90 ? -14.731 -4.489 4.056 1.00 95.44 90 LYS A O 1
ATOM 699 N N . ALA A 1 91 ? -13.382 -3.495 5.556 1.00 94.44 91 ALA A N 1
ATOM 700 C CA . ALA A 1 91 ? -14.430 -2.761 6.252 1.00 94.44 91 ALA A CA 1
ATOM 701 C C . ALA A 1 91 ? -14.703 -1.363 5.654 1.00 94.44 91 ALA A C 1
ATOM 703 O O . ALA A 1 91 ? -15.564 -0.645 6.155 1.00 94.44 91 ALA A O 1
ATOM 704 N N . GLY A 1 92 ? -14.008 -0.978 4.575 1.00 93.81 92 GLY A N 1
ATOM 705 C CA . GLY A 1 92 ? -14.245 0.279 3.858 1.00 93.81 92 GLY A CA 1
ATOM 706 C C . GLY A 1 92 ? -13.698 1.529 4.552 1.00 93.81 92 GLY A C 1
ATOM 707 O O . GLY A 1 92 ? -14.082 2.640 4.195 1.00 93.81 92 GLY A O 1
ATOM 708 N N . TYR A 1 93 ? -12.808 1.372 5.532 1.00 94.06 93 TYR A N 1
ATOM 709 C CA . TYR A 1 93 ? -12.234 2.488 6.287 1.00 94.06 93 TYR A CA 1
ATOM 710 C C . TYR A 1 93 ? -11.051 3.159 5.585 1.00 94.06 93 TYR A C 1
ATOM 712 O O . TYR A 1 93 ? -10.774 4.335 5.814 1.00 94.06 93 TYR A O 1
ATOM 720 N N . THR A 1 94 ? -10.329 2.411 4.752 1.00 92.56 94 THR A N 1
ATOM 721 C CA . THR A 1 94 ? -9.132 2.881 4.045 1.00 92.56 94 THR A CA 1
ATOM 722 C C . THR A 1 94 ? -9.092 2.334 2.625 1.00 92.56 94 THR A C 1
ATOM 724 O O . THR A 1 94 ? -9.673 1.288 2.349 1.00 92.56 94 THR A O 1
ATOM 727 N N . GLN A 1 95 ? -8.329 2.992 1.755 1.00 89.19 95 GLN A N 1
ATOM 728 C CA . GLN A 1 95 ? -7.941 2.470 0.446 1.00 89.19 95 GLN A CA 1
ATOM 729 C C . GLN A 1 95 ? -6.429 2.628 0.305 1.00 89.19 95 GLN A C 1
ATOM 731 O O . GLN A 1 95 ? -5.937 3.721 0.006 1.00 89.19 95 GLN A O 1
ATOM 736 N N . PHE A 1 96 ? -5.675 1.564 0.578 1.00 91.56 96 PHE A N 1
ATOM 737 C CA . PHE A 1 96 ? -4.229 1.622 0.409 1.00 91.56 96 PHE A CA 1
ATOM 738 C C . PHE A 1 96 ? -3.911 1.593 -1.080 1.00 91.56 96 PHE A C 1
ATOM 740 O O . PHE A 1 96 ? -4.449 0.782 -1.825 1.00 91.56 96 PHE A O 1
ATOM 747 N N . THR A 1 97 ? -3.039 2.499 -1.514 1.00 92.44 97 THR A N 1
ATOM 748 C CA . THR A 1 97 ? -2.576 2.563 -2.900 1.00 92.44 97 THR A CA 1
ATOM 749 C C . THR A 1 97 ? -1.060 2.420 -2.898 1.00 92.44 97 THR A C 1
ATOM 751 O O . THR A 1 97 ? -0.387 3.238 -2.263 1.00 92.44 97 THR A O 1
ATOM 754 N N . PRO A 1 98 ? -0.507 1.373 -3.531 1.00 92.81 98 PRO A N 1
ATOM 755 C CA . PRO A 1 98 ? 0.931 1.216 -3.627 1.00 92.81 98 PRO A CA 1
ATOM 756 C C . PRO A 1 98 ? 1.501 2.220 -4.623 1.00 92.81 98 PRO A C 1
ATOM 758 O O . PRO A 1 98 ? 0.929 2.428 -5.689 1.00 92.81 98 PRO A O 1
ATOM 761 N N . HIS A 1 99 ? 2.646 2.799 -4.275 1.00 90.44 99 HIS A N 1
ATOM 762 C CA . HIS A 1 99 ? 3.395 3.691 -5.148 1.00 90.44 99 HIS A CA 1
ATOM 763 C C . HIS A 1 99 ? 4.856 3.271 -5.203 1.00 90.44 99 HIS A C 1
ATOM 765 O O . HIS A 1 99 ? 5.428 2.854 -4.190 1.00 90.44 99 HIS A O 1
ATOM 771 N N . TYR A 1 100 ? 5.461 3.409 -6.376 1.00 87.88 100 TYR A N 1
ATOM 772 C CA . TYR A 1 100 ? 6.839 3.015 -6.633 1.00 87.88 100 TYR A CA 1
ATOM 773 C C . TYR A 1 100 ? 7.604 4.172 -7.249 1.00 87.88 100 TYR A C 1
ATOM 775 O O . TYR A 1 100 ? 7.093 4.897 -8.100 1.00 87.88 100 TYR A O 1
ATOM 783 N N . ILE A 1 101 ? 8.858 4.328 -6.827 1.00 84.25 101 ILE A N 1
ATOM 784 C CA . ILE A 1 101 ? 9.749 5.285 -7.466 1.00 84.25 101 ILE A CA 1
ATOM 785 C C . ILE A 1 101 ? 10.243 4.731 -8.799 1.00 84.25 101 ILE A C 1
ATOM 787 O O . ILE A 1 101 ? 10.586 3.554 -8.913 1.00 84.25 101 ILE A O 1
ATOM 791 N N . THR A 1 102 ? 10.315 5.601 -9.794 1.00 86.06 102 THR A N 1
ATOM 792 C CA . THR A 1 102 ? 10.821 5.277 -11.124 1.00 86.06 102 THR A CA 1
ATOM 793 C C . THR A 1 102 ? 11.800 6.357 -11.528 1.00 86.06 102 THR A C 1
ATOM 795 O O . THR A 1 102 ? 11.445 7.534 -11.583 1.00 86.06 102 THR A O 1
ATOM 798 N N . TRP A 1 103 ? 13.017 5.956 -11.852 1.00 88.00 103 TRP A N 1
ATOM 799 C CA . TRP A 1 103 ? 14.030 6.858 -12.376 1.00 88.00 103 TRP A CA 1
ATOM 800 C C . TRP A 1 103 ? 13.885 6.983 -13.890 1.00 88.00 103 TRP A C 1
ATOM 802 O O . TRP A 1 103 ? 13.102 6.265 -14.514 1.00 88.00 103 TRP A O 1
ATOM 812 N N . TYR A 1 104 ? 14.662 7.876 -14.487 1.00 89.69 104 TYR A N 1
ATOM 813 C CA . TYR A 1 104 ? 14.781 7.975 -15.933 1.00 89.69 104 TYR A CA 1
ATOM 814 C C . TYR A 1 104 ? 16.252 8.057 -16.326 1.00 89.69 104 TYR A C 1
ATOM 816 O O . TYR A 1 104 ? 17.117 8.470 -15.553 1.00 89.69 104 TYR A O 1
ATOM 824 N N . CYS A 1 105 ? 16.518 7.658 -17.556 1.00 91.25 105 CYS A N 1
ATOM 825 C CA . CYS A 1 105 ? 17.813 7.740 -18.189 1.00 91.25 105 CYS A CA 1
ATOM 826 C C . CYS A 1 105 ? 17.794 8.928 -19.161 1.00 91.25 105 CYS A C 1
ATOM 828 O O . CYS A 1 105 ? 16.930 8.975 -20.043 1.00 91.25 105 CYS A O 1
ATOM 830 N N . PRO A 1 106 ? 18.709 9.907 -19.022 1.00 89.69 106 PRO A N 1
ATOM 831 C CA . PRO A 1 106 ? 18.733 11.065 -19.905 1.00 89.69 106 PRO A CA 1
ATOM 832 C C . PRO A 1 106 ? 18.910 10.654 -21.368 1.00 89.69 106 PRO A C 1
ATOM 834 O O . PRO A 1 106 ? 19.635 9.707 -21.678 1.00 89.69 106 PRO A O 1
ATOM 837 N N . GLN A 1 107 ? 18.294 11.410 -22.279 1.00 87.19 107 GLN A N 1
ATOM 838 C CA . GLN A 1 107 ? 18.201 11.045 -23.696 1.00 87.19 107 GLN A CA 1
ATOM 839 C C . GLN A 1 107 ? 19.567 10.756 -24.343 1.00 87.19 107 GLN A C 1
ATOM 841 O O . GLN A 1 107 ? 19.696 9.803 -25.113 1.00 87.19 107 GLN A O 1
ATOM 846 N N . ALA A 1 108 ? 20.600 11.515 -23.961 1.00 88.94 108 ALA A N 1
ATOM 847 C CA . ALA A 1 108 ? 21.977 11.346 -24.431 1.00 88.94 108 ALA A CA 1
ATOM 848 C C . ALA A 1 108 ? 22.587 9.968 -24.104 1.00 88.94 108 ALA A C 1
ATOM 850 O O . ALA A 1 108 ? 23.484 9.510 -24.809 1.00 88.94 108 ALA A O 1
ATOM 851 N N . PHE A 1 109 ? 22.089 9.281 -23.072 1.00 90.50 109 PHE A N 1
ATOM 852 C CA . PHE A 1 109 ? 22.620 8.001 -22.598 1.00 90.50 109 PHE A CA 1
ATOM 853 C C . PHE A 1 109 ? 21.729 6.804 -22.940 1.00 90.50 109 PHE A C 1
ATOM 855 O O . PHE A 1 109 ? 22.065 5.677 -22.578 1.00 90.50 109 PHE A O 1
ATOM 862 N N . THR A 1 110 ? 20.637 7.001 -23.681 1.00 90.06 110 THR A N 1
ATOM 863 C CA . THR A 1 110 ? 19.661 5.941 -24.018 1.00 90.06 110 THR A CA 1
ATOM 864 C C . THR A 1 110 ? 20.259 4.741 -24.752 1.00 90.06 110 THR A C 1
ATOM 866 O O . THR A 1 110 ? 19.774 3.616 -24.630 1.00 90.06 110 THR A O 1
ATOM 869 N N . LEU A 1 111 ? 21.348 4.953 -25.492 1.00 90.69 111 LEU A N 1
ATOM 870 C CA . LEU A 1 111 ? 22.051 3.894 -26.217 1.00 90.69 111 LEU A CA 1
ATOM 871 C C . LEU A 1 111 ? 23.130 3.183 -25.389 1.00 90.69 111 LEU A C 1
ATOM 873 O O . LEU A 1 111 ? 23.606 2.127 -25.826 1.00 90.69 111 LEU A O 1
ATOM 877 N N . SER A 1 112 ? 23.487 3.727 -24.221 1.00 89.44 112 SER A N 1
ATOM 878 C CA . SER A 1 112 ? 24.489 3.151 -23.321 1.00 89.44 112 SER A CA 1
ATOM 879 C C . SER A 1 112 ? 24.061 1.776 -22.810 1.00 89.44 112 SER A C 1
ATOM 881 O O . SER A 1 112 ? 22.871 1.461 -22.705 1.00 89.44 112 SER A O 1
ATOM 883 N N . ARG A 1 113 ? 25.046 0.939 -22.472 1.00 88.19 113 ARG A N 1
ATOM 884 C CA . ARG A 1 113 ? 24.791 -0.390 -21.904 1.00 88.19 113 ARG A CA 1
ATOM 885 C C . ARG A 1 113 ? 24.043 -0.285 -20.573 1.00 88.19 113 ARG A C 1
ATOM 887 O O . ARG A 1 113 ? 23.118 -1.054 -20.350 1.00 88.19 113 ARG A O 1
ATOM 894 N N . GLN A 1 114 ? 24.419 0.682 -19.742 1.00 84.81 114 GLN A N 1
ATOM 895 C CA . GLN A 1 114 ? 23.824 0.946 -18.435 1.00 84.81 114 GLN A CA 1
ATOM 896 C C . GLN A 1 114 ? 22.342 1.294 -18.572 1.00 84.81 114 GLN A C 1
ATOM 898 O O . GLN A 1 114 ? 21.499 0.688 -17.928 1.00 84.81 114 GLN A O 1
ATOM 903 N N . CYS A 1 115 ? 21.991 2.209 -19.472 1.00 89.12 115 CYS A N 1
ATOM 904 C CA . CYS A 1 115 ? 20.591 2.566 -19.673 1.00 89.12 115 CYS A CA 1
ATOM 905 C C . CYS A 1 115 ? 19.752 1.379 -20.170 1.00 89.12 115 CYS A C 1
ATOM 907 O O . CYS A 1 115 ? 18.650 1.144 -19.686 1.00 89.12 115 CYS A O 1
ATOM 909 N N . LYS A 1 116 ? 20.292 0.586 -21.104 1.00 90.44 116 LYS A N 1
ATOM 910 C CA . LYS A 1 116 ? 19.596 -0.592 -21.642 1.00 90.44 116 LYS A CA 1
ATOM 911 C C . LYS A 1 116 ? 19.395 -1.708 -20.615 1.00 90.44 116 LYS A C 1
ATOM 913 O O . LYS A 1 116 ? 18.416 -2.435 -20.735 1.00 90.44 116 LYS A O 1
ATOM 918 N N . SER A 1 117 ? 20.301 -1.872 -19.649 1.00 89.25 117 SER A N 1
ATOM 919 C CA . SER A 1 117 ? 20.132 -2.874 -18.587 1.00 89.25 117 SER A CA 1
ATOM 920 C C . SER A 1 117 ? 19.192 -2.394 -17.482 1.00 89.25 117 SER A C 1
ATOM 922 O O . SER A 1 117 ? 18.437 -3.180 -16.923 1.00 89.25 117 SER A O 1
ATOM 924 N N . GLN A 1 118 ? 19.181 -1.096 -17.181 1.00 88.94 118 GLN A N 1
ATOM 925 C CA . GLN A 1 118 ? 18.451 -0.573 -16.023 1.00 88.94 118 GLN A CA 1
ATOM 926 C C . GLN A 1 118 ? 17.035 -0.068 -16.336 1.00 88.94 118 GLN A C 1
ATOM 928 O O . GLN A 1 118 ? 16.265 0.194 -15.410 1.00 88.94 118 GLN A O 1
ATOM 933 N N . CYS A 1 119 ? 16.678 0.078 -17.615 1.00 93.38 119 CYS A N 1
ATOM 934 C CA . CYS A 1 119 ? 15.460 0.771 -18.020 1.00 93.38 119 CYS A CA 1
ATOM 935 C C . CYS A 1 119 ? 14.612 0.011 -19.041 1.00 93.38 119 CYS A C 1
ATOM 937 O O . CYS A 1 119 ? 15.126 -0.724 -19.883 1.00 93.38 119 CYS A O 1
ATOM 939 N N . ILE A 1 120 ? 13.314 0.312 -19.035 1.00 95.38 120 ILE A N 1
ATOM 940 C CA . ILE A 1 120 ? 12.353 -0.051 -20.082 1.00 95.38 120 ILE A CA 1
ATOM 941 C C . ILE A 1 120 ? 11.850 1.205 -20.813 1.00 95.38 120 ILE A C 1
ATOM 943 O O . ILE A 1 120 ? 12.226 2.334 -20.469 1.00 95.38 120 ILE A O 1
ATOM 947 N N . ASN A 1 121 ? 11.043 1.022 -21.862 1.00 95.75 121 ASN A N 1
ATOM 948 C CA . ASN A 1 121 ? 10.471 2.090 -22.687 1.00 95.75 121 ASN A CA 1
ATOM 949 C C . ASN A 1 121 ? 11.506 3.155 -23.100 1.00 95.75 121 ASN A C 1
ATOM 951 O O . ASN A 1 121 ? 11.292 4.356 -22.927 1.00 95.75 121 ASN A O 1
ATOM 955 N N . ARG A 1 122 ? 12.663 2.703 -23.607 1.00 94.50 122 ARG A N 1
ATOM 956 C CA . ARG A 1 122 ? 13.794 3.541 -24.064 1.00 94.50 122 ARG A CA 1
ATOM 957 C C . ARG A 1 122 ? 14.330 4.534 -23.026 1.00 94.50 122 ARG A C 1
ATOM 959 O O . ARG A 1 122 ? 14.682 5.658 -23.365 1.00 94.50 122 ARG A O 1
ATOM 966 N N . GLY A 1 123 ? 14.436 4.112 -21.768 1.00 93.62 123 GLY A N 1
ATOM 967 C CA . GLY A 1 123 ? 15.031 4.943 -20.719 1.00 93.62 123 GLY A CA 1
ATOM 968 C C . GLY A 1 123 ? 14.030 5.824 -19.975 1.00 93.62 123 GLY A C 1
ATOM 969 O O . GLY A 1 123 ? 14.434 6.548 -19.071 1.00 93.62 123 GLY A O 1
ATOM 970 N N . ARG A 1 124 ? 12.735 5.763 -20.311 1.00 95.19 124 ARG A N 1
ATOM 971 C CA . ARG A 1 124 ? 11.697 6.552 -19.624 1.00 95.19 124 ARG A CA 1
ATOM 972 C C . ARG A 1 124 ? 11.456 6.094 -18.188 1.00 95.19 124 ARG A C 1
ATOM 974 O O . ARG A 1 124 ? 11.138 6.927 -17.344 1.00 95.19 124 ARG A O 1
ATOM 981 N N . TYR A 1 125 ? 11.614 4.795 -17.931 1.00 95.12 125 TYR A N 1
ATOM 982 C CA . TYR A 1 125 ? 11.396 4.199 -16.617 1.00 95.12 125 TYR A CA 1
ATOM 983 C C . TYR A 1 125 ? 12.540 3.252 -16.283 1.00 95.12 125 TYR A C 1
ATOM 985 O O . TYR A 1 125 ? 12.783 2.279 -16.998 1.00 95.12 125 TYR A O 1
ATOM 993 N N . CYS A 1 126 ? 13.235 3.554 -15.197 1.00 91.94 126 CYS A N 1
ATOM 994 C CA . CYS A 1 126 ? 14.425 2.853 -14.750 1.00 91.94 126 CYS A CA 1
ATOM 995 C C . CYS A 1 126 ? 14.333 2.535 -13.259 1.00 91.94 126 CYS A C 1
ATOM 997 O O . CYS A 1 126 ? 13.672 3.244 -12.494 1.00 91.94 126 CYS A O 1
ATOM 999 N N . ALA A 1 127 ? 15.062 1.512 -12.839 1.00 86.19 127 ALA A N 1
ATOM 1000 C CA . ALA A 1 127 ? 15.317 1.226 -11.436 1.00 86.19 127 ALA A CA 1
ATOM 1001 C C . ALA A 1 127 ? 16.820 0.998 -11.238 1.00 86.19 127 ALA A C 1
ATOM 1003 O O . ALA A 1 127 ? 17.488 0.574 -12.181 1.00 86.19 127 ALA A O 1
ATOM 1004 N N . PRO A 1 128 ? 17.370 1.300 -10.050 1.00 75.19 128 PRO A N 1
ATOM 1005 C CA . PRO A 1 128 ? 18.727 0.894 -9.731 1.00 75.19 128 PRO A CA 1
ATOM 1006 C C . PRO A 1 128 ? 18.813 -0.633 -9.700 1.00 75.19 128 PRO A C 1
ATOM 1008 O O . PRO A 1 128 ? 17.877 -1.312 -9.268 1.00 75.19 128 PRO A O 1
ATOM 1011 N N . ASP A 1 129 ? 19.954 -1.151 -10.133 1.00 69.06 129 ASP A N 1
ATOM 1012 C CA . ASP A 1 129 ? 20.261 -2.570 -10.062 1.00 69.06 129 ASP A CA 1
ATOM 1013 C C . ASP A 1 129 ? 20.283 -3.007 -8.586 1.00 69.06 129 ASP A C 1
ATOM 1015 O O . ASP A 1 129 ? 21.036 -2.419 -7.800 1.00 69.06 129 ASP A O 1
ATOM 1019 N N . PRO A 1 130 ? 19.465 -3.991 -8.176 1.00 59.41 130 PRO A N 1
ATOM 1020 C CA . PRO A 1 130 ? 19.399 -4.427 -6.785 1.00 59.41 130 PRO A CA 1
ATOM 1021 C C . PRO A 1 130 ? 20.680 -5.130 -6.320 1.00 59.41 130 PRO A C 1
ATOM 1023 O O . PRO A 1 130 ? 20.926 -5.189 -5.116 1.00 59.41 130 PRO A O 1
ATOM 1026 N N . GLU A 1 131 ? 21.490 -5.656 -7.242 1.00 57.31 131 GLU A N 1
ATOM 1027 C CA . GLU A 1 131 ? 22.715 -6.398 -6.926 1.00 57.31 131 GLU A CA 1
ATOM 1028 C C . GLU A 1 131 ? 23.984 -5.658 -7.391 1.00 57.31 131 GLU A C 1
ATOM 1030 O O . GLU A 1 131 ? 25.080 -6.034 -6.979 1.00 57.31 131 GLU A O 1
ATOM 1035 N N . GLN A 1 132 ? 23.852 -4.608 -8.219 1.00 52.62 132 GLN A N 1
ATOM 1036 C CA . GLN A 1 132 ? 24.909 -3.754 -8.812 1.00 52.62 132 GLN A CA 1
ATOM 1037 C C . GLN A 1 132 ? 26.067 -4.494 -9.515 1.00 52.62 132 GLN A C 1
ATOM 1039 O O . GLN A 1 132 ? 26.948 -3.871 -10.112 1.00 52.62 132 GLN A O 1
ATOM 1044 N N . GLY A 1 133 ? 26.045 -5.824 -9.541 1.00 51.19 133 GLY A N 1
ATOM 1045 C CA . GLY A 1 133 ? 26.886 -6.653 -10.380 1.00 51.19 133 GLY A CA 1
ATOM 1046 C C . GLY A 1 133 ? 26.315 -6.718 -11.791 1.00 51.19 133 GLY A C 1
ATOM 1047 O O . GLY A 1 133 ? 25.564 -7.633 -12.109 1.00 51.19 133 GLY A O 1
ATOM 1048 N N . PHE A 1 134 ? 26.754 -5.827 -12.689 1.00 44.59 134 PHE A N 1
ATOM 1049 C CA . PHE A 1 134 ? 26.415 -5.852 -14.132 1.00 44.59 134 PHE A CA 1
ATOM 1050 C C . PHE A 1 134 ? 26.840 -7.147 -14.879 1.00 44.59 134 PHE A C 1
ATOM 1052 O O . PHE A 1 134 ? 26.786 -7.214 -16.113 1.00 44.59 134 PHE A O 1
ATOM 1059 N N . SER A 1 135 ? 27.336 -8.151 -14.153 1.00 47.56 135 SER A N 1
ATOM 1060 C CA . SER A 1 135 ? 27.850 -9.436 -14.624 1.00 47.56 135 SER A CA 1
ATOM 1061 C C . SER A 1 135 ? 27.027 -10.645 -14.152 1.00 47.56 135 SER A C 1
ATOM 1063 O O . SER A 1 135 ? 27.134 -11.705 -14.771 1.00 47.56 135 SER A O 1
ATOM 1065 N N . SER A 1 136 ? 26.195 -10.521 -13.109 1.00 52.19 136 SER A N 1
ATOM 1066 C CA . SER A 1 136 ? 25.319 -11.599 -12.630 1.00 52.19 136 SER A CA 1
ATOM 1067 C C . SER A 1 136 ? 24.250 -11.061 -11.680 1.00 52.19 136 SER A C 1
ATOM 1069 O O . SER A 1 136 ? 24.610 -10.401 -10.715 1.00 52.19 136 SER A O 1
ATOM 1071 N N . GLY A 1 137 ? 22.981 -11.401 -11.909 1.00 64.69 137 GLY A N 1
ATOM 1072 C CA . GLY A 1 137 ? 21.871 -10.958 -11.061 1.00 64.69 137 GLY A CA 1
ATOM 1073 C C . GLY A 1 137 ? 20.645 -10.574 -11.881 1.00 64.69 137 GLY A C 1
ATOM 1074 O O . GLY A 1 137 ? 20.551 -10.952 -13.053 1.00 64.69 137 GLY A O 1
ATOM 1075 N N . TYR A 1 138 ? 19.720 -9.842 -11.263 1.00 70.62 138 TYR A N 1
ATOM 1076 C CA . TYR A 1 138 ? 18.627 -9.157 -11.960 1.00 70.62 138 TYR A CA 1
ATOM 1077 C C . TYR A 1 138 ? 19.058 -7.747 -12.327 1.00 70.62 138 TYR A C 1
ATOM 1079 O O . TYR A 1 138 ? 19.664 -7.070 -11.504 1.00 70.62 138 TYR A O 1
ATOM 1087 N N . GLU A 1 139 ? 18.709 -7.286 -13.522 1.00 81.69 139 GLU A N 1
ATOM 1088 C CA . GLU A 1 139 ? 19.011 -5.915 -13.925 1.00 81.69 139 GLU A CA 1
ATOM 1089 C C . GLU A 1 139 ? 17.880 -4.971 -13.475 1.00 81.69 139 GLU A C 1
ATOM 1091 O O . GLU A 1 139 ? 16.747 -5.396 -13.221 1.00 81.69 139 GLU A O 1
ATOM 1096 N N . GLY A 1 140 ? 18.133 -3.661 -13.428 1.00 84.69 140 GLY A N 1
ATOM 1097 C CA . GLY A 1 140 ? 17.104 -2.681 -13.067 1.00 84.69 140 GLY A CA 1
ATOM 1098 C C . GLY A 1 140 ? 15.842 -2.772 -13.930 1.00 84.69 140 GLY A C 1
ATOM 1099 O O . GLY A 1 140 ? 14.737 -2.613 -13.412 1.00 84.69 140 GLY A O 1
ATOM 1100 N N . LYS A 1 141 ? 15.952 -3.129 -15.219 1.00 89.00 141 LYS A N 1
ATOM 1101 C CA . LYS A 1 141 ? 14.772 -3.316 -16.082 1.00 89.00 141 LYS A CA 1
ATOM 1102 C C . LYS A 1 141 ? 13.833 -4.412 -15.561 1.00 89.00 141 LYS A C 1
ATOM 1104 O O . LYS A 1 141 ? 12.617 -4.264 -15.669 1.00 89.00 141 LYS A O 1
ATOM 1109 N N . ASP A 1 142 ? 14.373 -5.475 -14.959 1.00 86.56 142 ASP A N 1
ATOM 1110 C CA . ASP A 1 142 ? 13.574 -6.565 -14.400 1.00 86.56 142 ASP A CA 1
ATOM 1111 C C . ASP A 1 142 ? 12.763 -6.039 -13.213 1.00 86.56 142 ASP A C 1
ATOM 1113 O O . ASP A 1 142 ? 11.558 -6.292 -13.119 1.00 86.56 142 ASP A O 1
ATOM 1117 N N . VAL A 1 143 ? 13.392 -5.208 -12.372 1.00 86.06 143 VAL A N 1
ATOM 1118 C CA . VAL A 1 143 ? 12.731 -4.518 -11.257 1.00 86.06 143 VAL A CA 1
ATOM 1119 C C . VAL A 1 143 ? 11.596 -3.622 -11.745 1.00 86.06 143 VAL A C 1
ATOM 1121 O O . VAL A 1 143 ? 10.507 -3.641 -11.161 1.00 86.06 143 VAL A O 1
ATOM 1124 N N . VAL A 1 144 ? 11.804 -2.870 -12.831 1.00 91.56 144 VAL A N 1
ATOM 1125 C CA . VAL A 1 144 ? 10.746 -2.020 -13.404 1.00 91.56 144 VAL A CA 1
ATOM 1126 C C . VAL A 1 144 ? 9.595 -2.864 -13.960 1.00 91.56 144 VAL A C 1
ATOM 1128 O O . VAL A 1 144 ? 8.431 -2.520 -13.752 1.00 91.56 144 VAL A O 1
ATOM 1131 N N . ILE A 1 145 ? 9.881 -3.996 -14.606 1.00 92.75 145 ILE A N 1
ATOM 1132 C CA . ILE A 1 145 ? 8.850 -4.901 -15.139 1.00 92.75 145 ILE A CA 1
ATOM 1133 C C . ILE A 1 145 ? 7.986 -5.488 -14.016 1.00 92.75 145 ILE A C 1
ATOM 1135 O O . ILE A 1 145 ? 6.763 -5.549 -14.147 1.00 92.75 145 ILE A O 1
ATOM 1139 N N . GLU A 1 146 ? 8.581 -5.921 -12.906 1.00 90.62 146 GLU A N 1
ATOM 1140 C CA . GLU A 1 146 ? 7.808 -6.421 -11.761 1.00 90.62 146 GLU A CA 1
ATOM 1141 C C . GLU A 1 146 ? 7.089 -5.300 -11.005 1.00 90.62 146 GLU A C 1
ATOM 1143 O O . GLU A 1 146 ? 5.970 -5.506 -10.544 1.00 90.62 146 GLU A O 1
ATOM 1148 N N . THR A 1 147 ? 7.670 -4.103 -10.937 1.00 91.81 147 THR A N 1
ATOM 1149 C CA . THR A 1 147 ? 6.988 -2.908 -10.414 1.00 91.81 147 THR A CA 1
ATOM 1150 C C . THR A 1 147 ? 5.713 -2.625 -11.207 1.00 91.81 147 THR A C 1
ATOM 1152 O O . THR A 1 147 ? 4.622 -2.530 -10.641 1.00 91.81 147 THR A O 1
ATOM 1155 N N . LEU A 1 148 ? 5.826 -2.590 -12.537 1.00 95.94 148 LEU A N 1
ATOM 1156 C CA . LEU A 1 148 ? 4.692 -2.446 -13.447 1.00 95.94 148 LEU A CA 1
ATOM 1157 C C . LEU A 1 148 ? 3.664 -3.572 -13.251 1.00 95.94 148 LEU A C 1
ATOM 1159 O O . LEU A 1 148 ? 2.457 -3.324 -13.239 1.00 95.94 148 LEU A O 1
ATOM 1163 N N . ARG A 1 149 ? 4.125 -4.808 -13.029 1.00 95.50 149 ARG A N 1
ATOM 1164 C CA . ARG A 1 149 ? 3.249 -5.948 -12.739 1.00 95.50 149 ARG A CA 1
ATOM 1165 C C . ARG A 1 149 ? 2.484 -5.773 -11.430 1.00 95.50 149 ARG A C 1
ATOM 1167 O O . ARG A 1 149 ? 1.273 -5.972 -11.431 1.00 95.50 149 ARG A O 1
ATOM 1174 N N . GLN A 1 150 ? 3.144 -5.368 -10.347 1.00 95.31 150 GLN A N 1
ATOM 1175 C CA . GLN A 1 150 ? 2.515 -5.121 -9.042 1.00 95.31 150 GLN A CA 1
ATOM 1176 C C . GLN A 1 150 ? 1.449 -4.028 -9.117 1.00 95.31 150 GLN A C 1
ATOM 1178 O O . GLN A 1 150 ? 0.351 -4.204 -8.582 1.00 95.31 150 GLN A O 1
ATOM 1183 N N . LEU A 1 151 ? 1.731 -2.944 -9.840 1.00 96.88 151 LEU A N 1
ATOM 1184 C CA . LEU A 1 151 ? 0.764 -1.876 -10.099 1.00 96.88 151 LEU A CA 1
ATOM 1185 C C . LEU A 1 151 ? -0.443 -2.385 -10.900 1.00 96.88 151 LEU A C 1
ATOM 1187 O O . LEU A 1 151 ? -1.591 -2.099 -10.559 1.00 96.88 151 LEU A O 1
ATOM 1191 N N . CYS A 1 152 ? -0.213 -3.202 -11.928 1.00 97.81 152 CYS A N 1
ATOM 1192 C CA . CYS A 1 152 ? -1.294 -3.798 -12.712 1.00 97.81 152 CYS A CA 1
ATOM 1193 C C . CYS A 1 152 ? -2.102 -4.852 -11.946 1.00 97.81 152 CYS A C 1
ATOM 1195 O O . CYS A 1 152 ? -3.315 -4.947 -12.138 1.00 97.81 152 CYS A O 1
ATOM 1197 N N . VAL A 1 153 ? -1.470 -5.609 -11.045 1.00 97.25 153 VAL A N 1
ATOM 1198 C CA . VAL A 1 153 ? -2.156 -6.493 -10.093 1.00 97.25 153 VAL A CA 1
ATOM 1199 C C . VAL A 1 153 ? -3.068 -5.675 -9.185 1.00 97.25 153 VAL A C 1
ATOM 1201 O O . VAL A 1 153 ? -4.228 -6.045 -9.018 1.00 97.25 153 VAL A O 1
ATOM 1204 N N . PHE A 1 154 ? -2.585 -4.551 -8.648 1.00 96.81 154 PHE A N 1
ATOM 1205 C CA . PHE A 1 154 ? -3.401 -3.653 -7.833 1.00 96.81 154 PHE A CA 1
ATOM 1206 C C . PHE A 1 154 ? -4.601 -3.106 -8.618 1.00 96.81 154 PHE A C 1
ATOM 1208 O O . PHE A 1 154 ? -5.734 -3.222 -8.150 1.00 96.81 154 PHE A O 1
ATOM 1215 N N . LYS A 1 155 ? -4.388 -2.599 -9.843 1.00 96.62 155 LYS A N 1
ATOM 1216 C CA . LYS A 1 155 ? -5.479 -2.126 -10.717 1.00 96.62 155 LYS A CA 1
ATOM 1217 C C . LYS A 1 155 ? -6.511 -3.230 -10.982 1.00 96.62 155 LYS A C 1
ATOM 1219 O O . LYS A 1 155 ? -7.703 -3.014 -10.776 1.00 96.62 155 LYS A O 1
ATOM 1224 N N . ALA A 1 156 ? -6.064 -4.432 -11.349 1.00 96.88 156 ALA A N 1
ATOM 1225 C CA . ALA A 1 156 ? -6.950 -5.570 -11.595 1.00 96.88 156 ALA A CA 1
ATOM 1226 C C . ALA A 1 156 ? -7.706 -6.021 -10.331 1.00 96.88 156 ALA A C 1
ATOM 1228 O O . ALA A 1 156 ? -8.884 -6.366 -10.404 1.00 96.88 156 ALA A O 1
ATOM 1229 N N . ALA A 1 157 ? -7.059 -6.006 -9.164 1.00 96.12 157 ALA A N 1
ATOM 1230 C CA . ALA A 1 157 ? -7.693 -6.328 -7.889 1.00 96.12 157 ALA A CA 1
ATOM 1231 C C . ALA A 1 157 ? -8.772 -5.297 -7.518 1.00 96.12 157 ALA A C 1
ATOM 1233 O O . ALA A 1 157 ? -9.873 -5.678 -7.099 1.00 96.12 157 ALA A O 1
ATOM 1234 N N . ASN A 1 158 ? -8.488 -4.012 -7.744 1.00 95.12 158 ASN A N 1
ATOM 1235 C CA . ASN A 1 158 ? -9.415 -2.909 -7.506 1.00 95.12 158 ASN A CA 1
ATOM 1236 C C . ASN A 1 158 ? -10.662 -3.003 -8.405 1.00 95.12 158 ASN A C 1
ATOM 1238 O O . ASN A 1 158 ? -11.775 -2.854 -7.912 1.00 95.12 158 ASN A O 1
ATOM 1242 N N . GLU A 1 159 ? -10.512 -3.381 -9.682 1.00 94.69 159 GLU A N 1
ATOM 1243 C CA . GLU A 1 159 ? -11.651 -3.666 -10.579 1.00 94.69 159 GLU A CA 1
ATOM 1244 C C . GLU A 1 159 ? -12.572 -4.784 -10.059 1.00 94.69 159 GLU A C 1
ATOM 1246 O O . GLU A 1 159 ? -13.748 -4.837 -10.414 1.00 94.69 159 GLU A O 1
ATOM 1251 N N . THR A 1 160 ? -12.053 -5.689 -9.222 1.00 94.06 160 THR A N 1
ATOM 1252 C CA . THR A 1 160 ? -12.853 -6.746 -8.580 1.00 94.06 160 THR A CA 1
ATOM 1253 C C . THR A 1 160 ? -13.404 -6.351 -7.209 1.00 94.06 160 THR A C 1
ATOM 1255 O O . THR A 1 160 ? -13.924 -7.219 -6.513 1.00 94.06 160 THR A O 1
ATOM 1258 N N . ASN A 1 161 ? -13.291 -5.077 -6.806 1.00 93.94 161 ASN A N 1
ATOM 1259 C CA . ASN A 1 161 ? -13.620 -4.567 -5.466 1.00 93.94 161 ASN A CA 1
ATOM 1260 C C . ASN A 1 161 ? -12.871 -5.288 -4.334 1.00 93.94 161 ASN A C 1
ATOM 1262 O O . ASN A 1 161 ? -13.395 -5.463 -3.235 1.00 93.94 161 ASN A O 1
ATOM 1266 N N . ARG A 1 162 ? -11.644 -5.746 -4.608 1.00 95.12 162 ARG A N 1
ATOM 1267 C CA . ARG A 1 162 ? -10.791 -6.439 -3.632 1.00 95.12 162 ARG A CA 1
ATOM 1268 C C . ARG A 1 162 ? -9.366 -5.871 -3.641 1.00 95.12 162 ARG A C 1
ATOM 1270 O O . ARG A 1 162 ? -8.425 -6.642 -3.828 1.00 95.12 162 ARG A O 1
ATOM 1277 N N . PRO A 1 163 ? -9.171 -4.548 -3.455 1.00 93.88 163 PRO A N 1
ATOM 1278 C CA . PRO A 1 163 ? -7.843 -3.922 -3.515 1.00 93.88 163 PRO A CA 1
ATOM 1279 C C . PRO A 1 163 ? -6.838 -4.565 -2.543 1.00 93.88 163 PRO A C 1
ATOM 1281 O O . PRO A 1 163 ? -5.660 -4.705 -2.868 1.00 93.88 163 PRO A O 1
ATOM 1284 N N . TRP A 1 164 ? -7.322 -5.095 -1.415 1.00 95.25 164 TRP A N 1
ATOM 1285 C CA . TRP A 1 164 ? -6.512 -5.770 -0.401 1.00 95.25 164 TRP A CA 1
ATOM 1286 C C . TRP A 1 164 ? -5.801 -7.053 -0.873 1.00 95.25 164 TRP A C 1
ATOM 1288 O O . TRP A 1 164 ? -4.904 -7.545 -0.183 1.00 95.25 164 TRP A O 1
ATOM 1298 N N . VAL A 1 165 ? -6.190 -7.617 -2.026 1.00 96.19 165 VAL A N 1
ATOM 1299 C CA . VAL A 1 165 ? -5.525 -8.781 -2.649 1.00 96.19 165 VAL A CA 1
ATOM 1300 C C . VAL A 1 165 ? -4.110 -8.427 -3.110 1.00 96.19 165 VAL A C 1
ATOM 1302 O O . VAL A 1 165 ? -3.248 -9.302 -3.181 1.00 96.19 165 VAL A O 1
ATOM 1305 N N . TRP A 1 166 ? -3.820 -7.147 -3.364 1.00 96.00 166 TRP A N 1
ATOM 1306 C CA . TRP A 1 166 ? -2.456 -6.712 -3.663 1.00 96.00 166 TRP A CA 1
ATOM 1307 C C . TRP A 1 166 ? -1.481 -7.046 -2.524 1.00 96.00 166 TRP A C 1
ATOM 1309 O O . TRP A 1 166 ? -0.384 -7.526 -2.803 1.00 96.00 166 TRP A O 1
ATOM 1319 N N . TRP A 1 167 ? -1.896 -6.912 -1.254 1.00 95.38 167 TRP A N 1
ATOM 1320 C CA . TRP A 1 167 ? -1.075 -7.309 -0.101 1.00 95.38 167 TRP A CA 1
ATOM 1321 C C . TRP A 1 167 ? -0.742 -8.802 -0.101 1.00 95.38 167 TRP A C 1
ATOM 1323 O O . TRP A 1 167 ? 0.342 -9.199 0.329 1.00 95.38 167 TRP A O 1
ATOM 1333 N N . ASP A 1 168 ? -1.671 -9.638 -0.571 1.00 94.62 168 ASP A N 1
ATOM 1334 C CA . ASP A 1 168 ? -1.429 -11.067 -0.740 1.00 94.62 168 ASP A CA 1
ATOM 1335 C C . ASP A 1 168 ? -0.413 -11.312 -1.849 1.00 94.62 168 ASP A C 1
ATOM 1337 O O . ASP A 1 168 ? 0.551 -12.033 -1.616 1.00 94.62 168 ASP A O 1
ATOM 1341 N N . TYR A 1 169 ? -0.567 -10.650 -3.000 1.00 93.44 169 TYR A N 1
ATOM 1342 C CA . TYR A 1 169 ? 0.380 -10.774 -4.107 1.00 93.44 169 TYR A CA 1
ATOM 1343 C C . TYR A 1 169 ? 1.797 -10.394 -3.686 1.00 93.44 169 TYR A C 1
ATOM 1345 O O . TYR A 1 169 ? 2.713 -11.186 -3.890 1.00 93.44 169 TYR A O 1
ATOM 1353 N N . VAL A 1 170 ? 1.998 -9.217 -3.083 1.00 89.94 170 VAL A N 1
ATOM 1354 C CA . VAL A 1 170 ? 3.354 -8.779 -2.728 1.00 89.94 170 VAL A CA 1
ATOM 1355 C C . VAL A 1 170 ? 3.954 -9.647 -1.631 1.00 89.94 170 VAL A C 1
ATOM 1357 O O . VAL A 1 170 ? 5.126 -9.984 -1.726 1.00 89.94 170 VAL A O 1
ATOM 1360 N N . ALA A 1 171 ? 3.181 -10.091 -0.637 1.00 88.75 171 ALA A N 1
ATOM 1361 C CA . ALA A 1 171 ? 3.687 -11.013 0.380 1.00 88.75 171 ALA A CA 1
ATOM 1362 C C . ALA A 1 171 ? 4.068 -12.380 -0.221 1.00 88.75 171 ALA A C 1
ATOM 1364 O O . ALA A 1 171 ? 5.156 -12.891 0.052 1.00 88.75 171 ALA A O 1
ATOM 1365 N N . ASP A 1 172 ? 3.212 -12.952 -1.070 1.00 87.69 172 ASP A N 1
ATOM 1366 C CA . ASP A 1 172 ? 3.449 -14.254 -1.697 1.00 87.69 172 ASP A CA 1
ATOM 1367 C C . ASP A 1 172 ? 4.597 -14.209 -2.694 1.00 87.69 172 ASP A C 1
ATOM 1369 O O . ASP A 1 172 ? 5.422 -15.122 -2.698 1.00 87.69 172 ASP A O 1
ATOM 1373 N N . PHE A 1 173 ? 4.677 -13.151 -3.506 1.00 83.88 173 PHE A N 1
ATOM 1374 C CA . PHE A 1 173 ? 5.779 -12.953 -4.441 1.00 83.88 173 PHE A CA 1
ATOM 1375 C C . PHE A 1 173 ? 7.090 -13.042 -3.687 1.00 83.88 173 PHE A C 1
ATOM 1377 O O . PHE A 1 173 ? 7.930 -13.856 -4.041 1.00 83.88 173 PHE A O 1
ATOM 1384 N N . GLN A 1 174 ? 7.189 -12.324 -2.572 1.00 76.25 174 GLN A N 1
ATOM 1385 C CA . GLN A 1 174 ? 8.375 -12.206 -1.731 1.00 76.25 174 GLN A CA 1
ATOM 1386 C C . GLN A 1 174 ? 8.761 -13.516 -1.050 1.00 76.25 174 GLN A C 1
ATOM 1388 O O . GLN A 1 174 ? 9.927 -13.899 -1.094 1.00 76.25 174 GLN A O 1
ATOM 1393 N N . ILE A 1 175 ? 7.788 -14.240 -0.490 1.00 78.06 175 ILE A N 1
ATOM 1394 C CA . ILE A 1 175 ? 8.007 -15.572 0.097 1.00 78.06 175 ILE A CA 1
ATOM 1395 C C . ILE A 1 175 ? 8.488 -16.561 -0.971 1.00 78.06 175 ILE A C 1
ATOM 1397 O O . ILE A 1 175 ? 9.375 -17.376 -0.720 1.00 78.06 175 ILE A O 1
ATOM 1401 N N . ARG A 1 176 ? 7.917 -16.483 -2.176 1.00 73.88 176 ARG A N 1
ATOM 1402 C CA . ARG A 1 176 ? 8.224 -17.367 -3.305 1.00 73.88 176 ARG A CA 1
ATOM 1403 C C . ARG A 1 176 ? 9.399 -16.876 -4.152 1.00 73.88 176 ARG A C 1
ATOM 1405 O O . ARG A 1 176 ? 9.610 -17.440 -5.224 1.00 73.88 176 ARG A O 1
ATOM 1412 N N . ARG A 1 177 ? 10.183 -15.886 -3.689 1.00 67.44 177 ARG A N 1
ATOM 1413 C CA . ARG A 1 177 ? 11.463 -15.485 -4.302 1.00 67.44 177 ARG A CA 1
ATOM 1414 C C . ARG A 1 177 ? 12.645 -16.218 -3.657 1.00 67.44 177 ARG A C 1
ATOM 1416 O O . ARG A 1 177 ? 13.326 -15.644 -2.807 1.00 67.44 177 ARG A O 1
ATOM 1423 N N . PRO A 1 178 ? 13.006 -17.439 -4.077 1.00 52.56 178 PRO A N 1
ATOM 1424 C CA . PRO A 1 178 ? 14.353 -17.911 -3.831 1.00 52.56 178 PRO A CA 1
ATOM 1425 C C . PRO A 1 178 ? 15.303 -17.087 -4.707 1.00 52.56 178 PRO A C 1
ATOM 1427 O O . PRO A 1 178 ? 15.428 -17.320 -5.909 1.00 52.56 178 PRO A O 1
ATOM 1430 N N . ILE A 1 179 ? 15.984 -16.116 -4.086 1.00 49.28 179 ILE A N 1
ATOM 1431 C CA . ILE A 1 179 ? 17.074 -15.315 -4.682 1.00 49.28 179 ILE A CA 1
ATOM 1432 C C . ILE A 1 179 ? 18.086 -16.235 -5.393 1.00 49.28 179 ILE A C 1
ATOM 1434 O O . ILE A 1 179 ? 18.574 -15.927 -6.473 1.00 49.28 179 ILE A O 1
ATOM 1438 N N . LYS A 1 180 ? 18.303 -17.439 -4.847 1.00 47.22 180 LYS A N 1
ATOM 1439 C CA . LYS A 1 180 ? 19.203 -18.467 -5.389 1.00 47.22 180 LYS A CA 1
ATOM 1440 C C . LYS A 1 180 ? 18.740 -19.124 -6.701 1.00 47.22 180 LYS A C 1
ATOM 1442 O O . LYS A 1 180 ? 19.558 -19.757 -7.356 1.00 47.22 180 LYS A O 1
ATOM 1447 N N . GLU A 1 181 ? 17.470 -19.003 -7.094 1.00 56.59 181 GLU A N 1
ATOM 1448 C CA . GLU A 1 181 ? 16.900 -19.736 -8.244 1.00 56.59 181 GLU A CA 1
ATOM 1449 C C . GLU A 1 181 ? 16.531 -18.842 -9.440 1.00 56.59 181 GLU A C 1
ATOM 1451 O O . GLU A 1 181 ? 15.899 -19.320 -10.378 1.00 56.59 181 GLU A O 1
ATOM 1456 N N . LYS A 1 182 ? 16.897 -17.551 -9.436 1.00 60.38 182 LYS A N 1
ATOM 1457 C CA . LYS A 1 182 ? 16.581 -16.607 -10.533 1.00 60.38 182 LYS A CA 1
ATOM 1458 C C . LYS A 1 182 ? 15.074 -16.490 -10.871 1.00 60.38 182 LYS A C 1
ATOM 1460 O O . LYS A 1 182 ? 14.700 -16.196 -12.002 1.00 60.38 182 LYS A O 1
ATOM 1465 N N . LYS A 1 183 ? 14.190 -16.707 -9.886 1.00 59.94 183 LYS A N 1
ATOM 1466 C CA . LYS A 1 183 ? 12.718 -16.720 -10.041 1.00 59.94 183 LYS A CA 1
ATOM 1467 C C . LYS A 1 183 ? 12.020 -15.352 -9.966 1.00 59.94 183 LYS A C 1
ATOM 1469 O O . LYS A 1 183 ? 10.805 -15.297 -9.785 1.00 59.94 183 LYS A O 1
ATOM 1474 N N . TYR A 1 184 ? 12.736 -14.241 -10.120 1.00 69.25 184 TYR A N 1
ATOM 1475 C CA . TYR A 1 184 ? 12.123 -12.927 -10.355 1.00 69.25 184 TYR A CA 1
ATOM 1476 C C . TYR A 1 184 ? 11.676 -12.853 -11.817 1.00 69.25 184 TYR A C 1
ATOM 1478 O O . TYR A 1 184 ? 12.268 -12.185 -12.660 1.00 69.25 184 TYR A O 1
ATOM 1486 N N . ASN A 1 185 ? 10.681 -13.660 -12.159 1.00 74.06 185 ASN A N 1
ATOM 1487 C CA . ASN A 1 185 ? 10.283 -13.858 -13.536 1.00 74.06 185 ASN A CA 1
ATOM 1488 C C . ASN A 1 185 ? 8.765 -13.957 -13.660 1.00 74.06 185 ASN A C 1
ATOM 1490 O O . ASN A 1 185 ? 8.017 -14.044 -12.680 1.00 74.06 185 ASN A O 1
ATOM 1494 N N . LYS A 1 186 ? 8.314 -13.915 -14.909 1.00 85.00 186 LYS A N 1
ATOM 1495 C CA . LYS A 1 186 ? 6.897 -13.920 -15.248 1.00 85.00 186 LYS A CA 1
ATOM 1496 C C . LYS A 1 186 ? 6.188 -15.189 -14.769 1.00 85.00 186 LYS A C 1
ATOM 1498 O O . LYS A 1 186 ? 5.068 -15.084 -14.284 1.00 85.00 186 LYS A O 1
ATOM 1503 N N . GLU A 1 187 ? 6.818 -16.364 -14.857 1.00 86.25 187 GLU A N 1
ATOM 1504 C CA . GLU A 1 187 ? 6.158 -17.620 -14.472 1.00 86.25 187 GLU A CA 1
ATOM 1505 C C . GLU A 1 187 ? 5.800 -17.657 -12.982 1.00 86.25 187 GLU A C 1
ATOM 1507 O O . GLU A 1 187 ? 4.705 -18.095 -12.619 1.00 86.25 187 GLU A O 1
ATOM 1512 N N . CYS A 1 188 ? 6.700 -17.174 -12.117 1.00 84.31 188 CYS A N 1
ATOM 1513 C CA . CYS A 1 188 ? 6.440 -17.080 -10.682 1.00 84.31 188 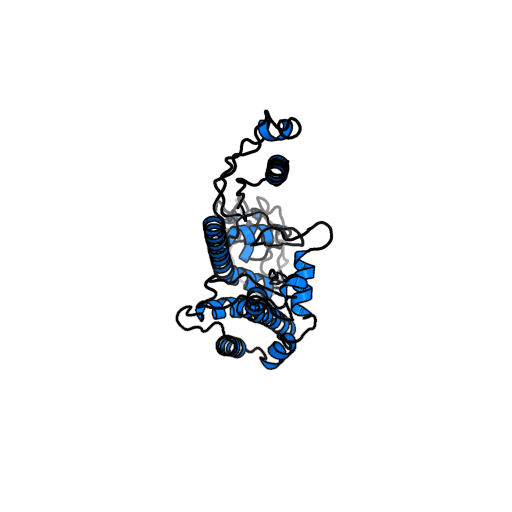CYS A CA 1
ATOM 1514 C C . CYS A 1 188 ? 5.244 -16.160 -10.400 1.00 84.31 188 CYS A C 1
ATOM 1516 O O . CYS A 1 188 ? 4.302 -16.547 -9.698 1.00 84.31 188 CYS A O 1
ATOM 1518 N N . ALA A 1 189 ? 5.251 -14.972 -11.009 1.00 89.12 189 ALA A N 1
ATOM 1519 C CA . ALA A 1 189 ? 4.178 -14.003 -10.853 1.00 89.12 189 ALA A CA 1
ATOM 1520 C C . ALA A 1 189 ? 2.828 -14.540 -11.355 1.00 89.12 189 ALA A C 1
ATOM 1522 O O . ALA A 1 189 ? 1.826 -14.438 -10.646 1.00 89.12 189 ALA A O 1
ATOM 1523 N N . ASP A 1 190 ? 2.804 -15.175 -12.530 1.00 91.62 190 ASP A N 1
ATOM 1524 C CA . ASP A 1 190 ? 1.596 -15.763 -13.119 1.00 91.62 190 ASP A CA 1
ATOM 1525 C C . ASP A 1 190 ? 1.017 -16.875 -12.224 1.00 91.62 190 ASP A C 1
ATOM 1527 O O . ASP A 1 190 ? -0.205 -16.982 -12.064 1.00 91.62 190 ASP A O 1
ATOM 1531 N N . GLY A 1 191 ? 1.878 -17.671 -11.579 1.00 90.75 191 GLY A N 1
ATOM 1532 C CA . GLY A 1 191 ? 1.466 -18.676 -10.598 1.00 90.75 191 GLY A CA 1
ATOM 1533 C C . GLY A 1 191 ? 0.745 -18.072 -9.388 1.00 90.75 191 GLY A C 1
ATOM 1534 O O . GLY A 1 191 ? -0.286 -18.598 -8.958 1.00 90.75 191 GLY A O 1
ATOM 1535 N N . ILE A 1 192 ? 1.242 -16.946 -8.868 1.00 93.19 192 ILE A N 1
ATOM 1536 C CA . ILE A 1 192 ? 0.620 -16.234 -7.740 1.00 93.19 192 ILE A CA 1
ATOM 1537 C C . ILE A 1 192 ? -0.687 -15.573 -8.178 1.00 93.19 192 ILE A C 1
ATOM 1539 O O . ILE A 1 192 ? -1.717 -15.798 -7.544 1.00 93.19 192 ILE A O 1
ATOM 1543 N N . ILE A 1 193 ? -0.673 -14.839 -9.296 1.00 95.19 193 ILE A N 1
ATOM 1544 C CA . ILE A 1 193 ? -1.853 -14.199 -9.906 1.00 95.19 193 ILE A CA 1
ATOM 1545 C C . ILE A 1 193 ? -3.001 -15.202 -10.039 1.00 95.19 193 ILE A C 1
ATOM 1547 O O . ILE A 1 193 ? -4.125 -14.931 -9.608 1.00 95.19 193 ILE A O 1
ATOM 1551 N N . LYS A 1 194 ? -2.706 -16.393 -10.573 1.00 94.75 194 LYS A N 1
ATOM 1552 C CA . LYS A 1 194 ? -3.693 -17.463 -10.730 1.00 94.75 194 LYS A CA 1
ATOM 1553 C C . LYS A 1 194 ? -4.206 -17.967 -9.381 1.00 94.75 194 LYS A C 1
ATOM 1555 O O . LYS A 1 194 ? -5.409 -18.170 -9.236 1.00 94.75 194 LYS A O 1
ATOM 1560 N N . SER A 1 195 ? -3.323 -18.150 -8.397 1.00 95.06 195 SER A N 1
ATOM 1561 C CA . SER A 1 195 ? -3.715 -18.605 -7.054 1.00 95.06 195 SER A CA 1
ATOM 1562 C C . SER A 1 195 ? -4.600 -17.602 -6.305 1.00 95.06 195 SER A C 1
ATOM 1564 O O . SER A 1 195 ? -5.445 -18.011 -5.515 1.00 95.06 195 SER A O 1
ATOM 1566 N N . LEU A 1 196 ? -4.471 -16.307 -6.611 1.00 95.88 196 LEU A N 1
ATOM 1567 C CA . LEU A 1 196 ? -5.302 -15.232 -6.059 1.00 95.88 196 LEU A CA 1
ATOM 1568 C C . LEU A 1 196 ? -6.615 -15.015 -6.835 1.00 95.88 196 LEU A C 1
ATOM 1570 O O . LEU A 1 196 ? -7.418 -14.150 -6.476 1.00 95.88 196 LEU A O 1
ATOM 1574 N N . GLY A 1 197 ? -6.855 -15.787 -7.900 1.00 95.81 197 GLY A N 1
ATOM 1575 C CA . GLY A 1 197 ? -8.055 -15.667 -8.727 1.00 95.81 197 GLY A CA 1
ATOM 1576 C C . GLY A 1 197 ? -8.123 -14.351 -9.509 1.00 95.81 197 GLY A C 1
ATOM 1577 O O . GLY A 1 197 ? -9.213 -13.803 -9.686 1.00 95.81 197 GLY A O 1
ATOM 1578 N N . LEU A 1 198 ? -6.972 -13.822 -9.932 1.00 96.25 198 LEU A N 1
ATOM 1579 C CA . LEU A 1 198 ? -6.873 -12.648 -10.800 1.00 96.25 198 LEU A CA 1
ATOM 1580 C C . LEU A 1 198 ? -6.670 -13.066 -12.266 1.00 96.25 198 LEU A C 1
ATOM 1582 O O . LEU A 1 198 ? -6.104 -14.120 -12.562 1.00 96.25 198 LEU A O 1
ATOM 1586 N N . ASP A 1 199 ? -7.126 -12.228 -13.199 1.00 94.69 199 ASP A N 1
ATOM 1587 C CA . ASP A 1 199 ? -6.999 -12.491 -14.634 1.00 94.69 199 ASP A CA 1
ATOM 1588 C C . ASP A 1 199 ? -5.630 -12.035 -15.162 1.00 94.69 199 ASP A C 1
ATOM 1590 O O . ASP A 1 199 ? -5.383 -10.846 -15.388 1.00 94.69 199 ASP A O 1
ATOM 1594 N N . ALA A 1 200 ? -4.750 -13.005 -15.415 1.00 94.38 200 ALA A N 1
ATOM 1595 C CA . ALA A 1 200 ? -3.426 -12.769 -15.985 1.00 94.38 200 ALA A CA 1
ATOM 1596 C C . ALA A 1 200 ? -3.472 -12.043 -17.344 1.00 94.38 200 ALA A C 1
ATOM 1598 O O . ALA A 1 200 ? -2.564 -11.270 -17.653 1.00 94.38 200 ALA A O 1
ATOM 1599 N N . LYS A 1 201 ? -4.530 -12.223 -18.153 1.00 94.69 201 LYS A N 1
ATOM 1600 C CA . LYS A 1 201 ? -4.667 -11.520 -19.441 1.00 94.69 201 LYS A CA 1
ATOM 1601 C C . LYS A 1 201 ? -4.943 -10.036 -19.239 1.00 94.69 201 LYS A C 1
ATOM 1603 O O . LYS A 1 201 ? -4.361 -9.214 -19.945 1.00 94.69 201 LYS A O 1
ATOM 1608 N N . LYS A 1 202 ? -5.797 -9.682 -18.273 1.00 96.00 202 LYS A N 1
ATOM 1609 C CA . LYS A 1 202 ? -6.039 -8.277 -17.907 1.00 96.00 202 LYS A CA 1
ATOM 1610 C C . LYS A 1 202 ? -4.767 -7.610 -17.399 1.00 96.00 202 LYS A C 1
ATOM 1612 O O . LYS A 1 202 ? -4.454 -6.503 -17.830 1.00 96.00 202 LYS A O 1
ATOM 1617 N N . ILE A 1 203 ? -4.016 -8.301 -16.543 1.00 96.94 203 ILE A N 1
ATOM 1618 C CA . ILE A 1 203 ? -2.743 -7.796 -16.016 1.00 96.94 203 ILE A CA 1
ATOM 1619 C C . ILE A 1 203 ? -1.744 -7.596 -17.160 1.00 96.94 203 ILE A C 1
ATOM 1621 O O . ILE A 1 203 ? -1.202 -6.505 -17.293 1.00 96.94 203 ILE A O 1
ATOM 1625 N N . GLY A 1 204 ? -1.575 -8.580 -18.049 1.00 96.25 204 GLY A N 1
ATOM 1626 C CA . GLY A 1 204 ? -0.708 -8.442 -19.224 1.00 96.25 204 GLY A CA 1
ATOM 1627 C C . GLY A 1 204 ? -1.113 -7.282 -20.143 1.00 96.25 204 GLY A C 1
ATOM 1628 O O . GLY A 1 204 ? -0.255 -6.533 -20.599 1.00 96.25 204 GLY A O 1
ATOM 1629 N N . LYS A 1 205 ? -2.419 -7.072 -20.357 1.00 97.25 205 LYS A N 1
ATOM 1630 C CA . LYS A 1 205 ? -2.929 -5.920 -21.119 1.00 97.25 205 LYS A CA 1
ATOM 1631 C C . LYS A 1 205 ? -2.618 -4.586 -20.432 1.00 97.25 205 LYS A C 1
ATOM 1633 O O . LYS A 1 205 ? -2.294 -3.628 -21.122 1.00 97.25 205 LYS A O 1
ATOM 1638 N N . CYS A 1 206 ? -2.728 -4.525 -19.106 1.00 97.75 206 CYS A N 1
ATOM 1639 C CA . CYS A 1 206 ? -2.370 -3.344 -18.323 1.00 97.75 206 CYS A CA 1
ATOM 1640 C C . CYS A 1 206 ? -0.870 -3.029 -18.417 1.00 97.75 206 CYS A C 1
ATOM 1642 O O . CYS A 1 206 ? -0.504 -1.865 -18.554 1.00 97.75 206 CYS A O 1
ATOM 1644 N N . MET A 1 207 ? -0.014 -4.056 -18.383 1.00 97.31 207 MET A N 1
ATOM 1645 C CA . MET A 1 207 ? 1.434 -3.871 -18.500 1.00 97.31 207 MET A CA 1
ATOM 1646 C C . MET A 1 207 ? 1.824 -3.343 -19.887 1.00 97.31 207 MET A C 1
ATOM 1648 O O . MET A 1 207 ? 2.699 -2.488 -19.991 1.00 97.31 207 MET A O 1
ATOM 1652 N N . GLY A 1 208 ? 1.158 -3.812 -20.946 1.00 96.50 208 GLY A N 1
ATOM 1653 C CA . GLY A 1 208 ? 1.500 -3.440 -22.317 1.00 96.50 208 GLY A CA 1
ATOM 1654 C C . GLY A 1 208 ? 2.859 -4.000 -22.745 1.00 96.50 208 GLY A C 1
ATOM 1655 O O . GLY A 1 208 ? 3.316 -5.016 -22.219 1.00 96.50 208 GLY A O 1
ATOM 1656 N N . ASP A 1 209 ? 3.485 -3.349 -23.724 1.00 96.00 209 ASP A N 1
ATOM 1657 C CA . ASP A 1 209 ? 4.821 -3.704 -24.203 1.00 96.00 209 ASP A CA 1
ATOM 1658 C C . ASP A 1 209 ? 5.894 -2.864 -23.472 1.00 96.00 209 ASP A C 1
ATOM 1660 O O . ASP A 1 209 ? 5.958 -1.645 -23.676 1.00 96.00 209 ASP A O 1
ATOM 1664 N N . PRO A 1 210 ? 6.729 -3.472 -22.607 1.00 93.38 210 PRO A N 1
ATOM 1665 C CA . PRO A 1 210 ? 7.794 -2.755 -21.908 1.00 93.38 210 PRO A CA 1
ATOM 1666 C C . PRO A 1 210 ? 8.929 -2.308 -22.845 1.00 93.38 210 PRO A C 1
ATOM 1668 O O . PRO A 1 210 ? 9.650 -1.365 -22.516 1.00 93.38 210 PRO A O 1
ATOM 1671 N N . ASP A 1 211 ? 9.087 -2.923 -24.018 1.00 92.38 211 ASP A N 1
ATOM 1672 C CA . ASP A 1 211 ? 10.157 -2.586 -24.964 1.00 92.38 211 ASP A CA 1
ATOM 1673 C C . ASP A 1 211 ? 9.743 -1.495 -25.967 1.00 92.38 211 ASP A C 1
ATOM 1675 O O . ASP A 1 211 ? 10.591 -0.925 -26.669 1.00 92.38 211 ASP A O 1
ATOM 1679 N N . ALA A 1 212 ? 8.450 -1.157 -26.010 1.00 94.69 212 ALA A N 1
ATOM 1680 C CA . ALA A 1 212 ? 7.916 -0.126 -26.887 1.00 94.69 212 ALA A CA 1
ATOM 1681 C C . ALA A 1 212 ? 8.511 1.253 -26.573 1.00 94.69 212 ALA A C 1
ATOM 1683 O O . ALA A 1 212 ? 8.630 1.671 -25.419 1.00 94.69 212 ALA A O 1
ATOM 1684 N N . ASP A 1 213 ? 8.834 2.013 -27.619 1.00 93.75 213 ASP A N 1
ATOM 1685 C CA . ASP A 1 213 ? 9.299 3.397 -27.501 1.00 93.75 213 ASP A CA 1
ATOM 1686 C C . ASP A 1 213 ? 8.131 4.378 -27.298 1.00 93.75 213 ASP A C 1
ATOM 1688 O O . ASP A 1 213 ? 7.943 5.336 -28.045 1.00 93.75 213 ASP A O 1
ATOM 1692 N N . THR A 1 214 ? 7.306 4.107 -26.293 1.00 95.12 214 THR A N 1
ATOM 1693 C CA . THR A 1 214 ? 6.125 4.899 -25.945 1.00 95.12 214 THR A CA 1
ATOM 1694 C C . THR A 1 214 ? 6.049 5.090 -24.438 1.00 95.12 214 THR A C 1
ATOM 1696 O O . THR A 1 214 ? 6.660 4.346 -23.671 1.00 95.12 214 THR A O 1
ATOM 1699 N N . GLU A 1 215 ? 5.291 6.086 -23.990 1.00 96.00 215 GLU A N 1
ATOM 1700 C CA . GLU A 1 215 ? 4.971 6.214 -22.569 1.00 96.00 215 GLU A CA 1
ATOM 1701 C C . GLU A 1 215 ? 4.116 5.032 -22.102 1.00 96.00 215 GLU A C 1
ATOM 1703 O O . GLU A 1 215 ? 3.224 4.566 -22.817 1.00 96.00 215 GLU A O 1
ATOM 1708 N N . ASN A 1 216 ? 4.383 4.562 -20.885 1.00 97.62 216 ASN A N 1
ATOM 1709 C CA . ASN A 1 216 ? 3.546 3.578 -20.220 1.00 97.62 216 ASN A CA 1
ATOM 1710 C C . ASN A 1 216 ? 2.627 4.330 -19.246 1.00 97.62 216 ASN A C 1
ATOM 1712 O O . ASN A 1 216 ? 3.134 4.934 -18.299 1.00 97.62 216 ASN A O 1
ATOM 1716 N N . PRO A 1 217 ? 1.295 4.307 -19.428 1.00 96.81 217 PRO A N 1
ATOM 1717 C CA . PRO A 1 217 ? 0.387 5.117 -18.619 1.00 96.81 217 PRO A CA 1
ATOM 1718 C C . PRO A 1 217 ? 0.454 4.773 -17.125 1.00 96.81 217 PRO A C 1
ATOM 1720 O O . PRO A 1 217 ? 0.332 5.662 -16.290 1.00 96.81 217 PRO A O 1
ATOM 1723 N N . VAL A 1 218 ? 0.708 3.508 -16.775 1.00 97.19 218 VAL A N 1
ATOM 1724 C CA . VAL A 1 218 ? 0.807 3.068 -15.376 1.00 97.19 218 VAL A CA 1
ATOM 1725 C C . VAL A 1 218 ? 2.054 3.647 -14.710 1.00 97.19 218 VAL A C 1
ATOM 1727 O O . VAL A 1 218 ? 1.965 4.191 -13.618 1.00 97.19 218 VAL A O 1
ATOM 1730 N N . LEU A 1 219 ? 3.213 3.584 -15.369 1.00 96.19 219 LEU A N 1
ATOM 1731 C CA . LEU A 1 219 ? 4.457 4.132 -14.809 1.00 96.19 219 LEU A CA 1
ATOM 1732 C C . LEU A 1 219 ? 4.511 5.661 -14.894 1.00 96.19 219 LEU A C 1
ATOM 1734 O O . LEU A 1 219 ? 5.167 6.306 -14.078 1.00 96.19 219 LEU A O 1
ATOM 1738 N N . LYS A 1 220 ? 3.800 6.258 -15.855 1.00 95.31 220 LYS A N 1
ATOM 1739 C CA . LYS A 1 220 ? 3.647 7.711 -15.935 1.00 95.31 220 LYS A CA 1
ATOM 1740 C C . LYS A 1 220 ? 2.865 8.262 -14.740 1.00 95.31 220 LYS A C 1
ATOM 1742 O O . LYS A 1 220 ? 3.293 9.255 -14.156 1.00 95.31 220 LYS A O 1
ATOM 1747 N N . GLU A 1 221 ? 1.785 7.587 -14.337 1.00 94.19 221 GLU A N 1
ATOM 1748 C CA . GLU A 1 221 ? 1.042 7.923 -13.113 1.00 94.19 221 GLU A CA 1
ATOM 1749 C C . GLU A 1 221 ? 1.949 7.897 -11.872 1.00 94.19 221 GLU A C 1
ATOM 1751 O O . GLU A 1 221 ? 1.826 8.773 -11.017 1.00 94.19 221 GLU A O 1
ATOM 1756 N N . GLU A 1 222 ? 2.903 6.963 -11.793 1.00 92.44 222 GLU A N 1
ATOM 1757 C CA . GLU A 1 222 ? 3.862 6.905 -10.683 1.00 92.44 222 GLU A CA 1
ATOM 1758 C C . GLU A 1 222 ? 4.820 8.099 -10.659 1.00 92.44 222 GLU A C 1
ATOM 1760 O O . GLU A 1 222 ? 5.033 8.685 -9.598 1.00 92.44 222 GLU A O 1
ATOM 1765 N N . GLN A 1 223 ? 5.362 8.517 -11.807 1.00 89.75 223 GLN A N 1
ATOM 1766 C CA . GLN A 1 223 ? 6.196 9.726 -11.886 1.00 89.75 223 GLN A CA 1
ATOM 1767 C C . GLN A 1 223 ? 5.421 10.978 -11.453 1.00 89.75 223 GLN A C 1
ATOM 1769 O O . GLN A 1 223 ? 5.933 11.806 -10.696 1.00 89.75 223 GLN A O 1
ATOM 1774 N N . ASP A 1 224 ? 4.163 11.095 -11.880 1.00 89.69 224 ASP A N 1
ATOM 1775 C CA . ASP A 1 224 ? 3.297 12.211 -11.493 1.00 89.69 224 ASP A CA 1
ATOM 1776 C C . ASP A 1 224 ? 2.948 12.153 -9.990 1.00 89.69 224 ASP A C 1
ATOM 1778 O O . ASP A 1 224 ? 2.884 13.183 -9.309 1.00 89.69 224 ASP A O 1
ATOM 1782 N N . ALA A 1 225 ? 2.760 10.947 -9.444 1.00 86.81 225 ALA A N 1
ATOM 1783 C CA . ALA A 1 225 ? 2.531 10.722 -8.021 1.00 86.81 225 ALA A CA 1
ATOM 1784 C C . ALA A 1 225 ? 3.776 11.007 -7.168 1.00 86.81 225 ALA A C 1
ATOM 1786 O O . ALA A 1 225 ? 3.615 11.435 -6.022 1.00 86.81 225 ALA A O 1
ATOM 1787 N N . GLN A 1 226 ? 4.990 10.820 -7.696 1.00 83.44 226 GLN A N 1
ATOM 1788 C CA . GLN A 1 226 ? 6.253 11.153 -7.024 1.00 83.44 226 GLN A CA 1
ATOM 1789 C C . GLN A 1 226 ? 6.443 12.669 -6.899 1.00 83.44 226 GLN A C 1
ATOM 1791 O O . GLN A 1 226 ? 6.677 13.148 -5.788 1.00 83.44 226 GLN A O 1
ATOM 1796 N N . ALA A 1 227 ? 6.261 13.424 -7.990 1.00 80.81 227 ALA A N 1
ATOM 1797 C CA . ALA A 1 227 ? 6.332 14.892 -7.978 1.00 80.81 227 ALA A CA 1
ATOM 1798 C C . ALA A 1 227 ? 5.273 15.513 -7.046 1.00 80.81 227 ALA A C 1
ATOM 1800 O O . ALA A 1 227 ? 5.503 16.511 -6.378 1.00 80.81 227 ALA A O 1
ATOM 1801 N N . GLY A 1 228 ? 4.110 14.872 -6.915 1.00 71.88 228 GLY A N 1
ATOM 1802 C CA . GLY A 1 228 ? 3.079 15.317 -5.985 1.00 71.88 228 GLY A CA 1
ATOM 1803 C C . GLY A 1 228 ? 2.310 16.549 -6.435 1.00 71.88 228 GLY A C 1
ATOM 1804 O O . GLY A 1 228 ? 2.561 17.151 -7.474 1.00 71.88 228 GLY A O 1
ATOM 1805 N N . LYS A 1 229 ? 1.271 16.882 -5.663 1.00 70.31 229 LYS A N 1
ATOM 1806 C CA . LYS A 1 229 ? 0.351 17.985 -5.963 1.00 70.31 229 LYS A CA 1
ATOM 1807 C C . LYS A 1 229 ? 0.030 18.770 -4.693 1.00 70.31 229 LYS A C 1
ATOM 1809 O O . LYS A 1 229 ? -0.170 18.189 -3.623 1.00 70.31 229 LYS A O 1
ATOM 1814 N N . GLY A 1 230 ? -0.077 20.091 -4.826 1.00 72.88 230 GLY A N 1
ATOM 1815 C CA . GLY A 1 230 ? -0.499 20.986 -3.747 1.00 72.88 230 GLY A CA 1
ATOM 1816 C C . GLY A 1 230 ? 0.459 20.992 -2.551 1.00 72.88 230 GLY A C 1
ATOM 1817 O O . GLY A 1 230 ? 1.673 21.005 -2.713 1.00 72.88 230 GLY A O 1
ATOM 1818 N N . SER A 1 231 ? -0.091 20.980 -1.336 1.00 68.44 231 SER A N 1
ATOM 1819 C CA . SER A 1 231 ? 0.669 21.146 -0.086 1.00 68.44 231 SER A CA 1
ATOM 1820 C C . SER A 1 231 ? 1.476 19.922 0.363 1.00 68.44 231 SER A C 1
ATOM 1822 O O . SER A 1 231 ? 2.233 20.025 1.326 1.00 68.44 231 SER A O 1
ATOM 1824 N N . ARG A 1 232 ? 1.328 18.764 -0.298 1.00 77.38 232 ARG A N 1
ATOM 1825 C CA . ARG A 1 232 ? 2.088 17.547 0.036 1.00 77.38 232 ARG A CA 1
ATOM 1826 C C . ARG A 1 232 ? 3.552 17.639 -0.412 1.00 77.38 232 ARG A C 1
ATOM 1828 O O . ARG A 1 232 ? 4.414 17.084 0.266 1.00 77.38 232 ARG A O 1
ATOM 1835 N N . GLY A 1 233 ? 3.795 18.303 -1.545 1.00 72.19 233 GLY A N 1
ATOM 1836 C CA . GLY A 1 233 ? 5.088 18.333 -2.232 1.00 72.19 233 GLY A CA 1
ATOM 1837 C C . GLY A 1 233 ? 5.550 16.971 -2.768 1.00 72.19 233 GLY A C 1
ATOM 1838 O O . GLY A 1 233 ? 4.827 15.960 -2.698 1.00 72.19 233 GLY A O 1
ATOM 1839 N N . ASP A 1 234 ? 6.771 16.984 -3.291 1.00 73.44 234 ASP A N 1
ATOM 1840 C CA . ASP A 1 234 ? 7.493 15.843 -3.844 1.00 73.44 234 ASP A CA 1
ATOM 1841 C C . ASP A 1 234 ? 7.819 14.793 -2.769 1.00 73.44 234 ASP A C 1
ATOM 1843 O O . ASP A 1 234 ? 8.085 15.104 -1.601 1.00 73.44 234 ASP A O 1
ATOM 1847 N N . VAL A 1 235 ? 7.826 13.522 -3.171 1.00 70.25 235 VAL A N 1
ATOM 1848 C CA . VAL A 1 235 ? 8.344 12.422 -2.349 1.00 70.25 235 VAL A CA 1
ATOM 1849 C C . VAL A 1 235 ? 9.853 12.346 -2.550 1.00 70.25 235 VAL A C 1
ATOM 1851 O O . VAL A 1 235 ? 10.338 11.734 -3.496 1.00 70.25 235 VAL A O 1
ATOM 1854 N N . THR A 1 236 ? 10.604 12.977 -1.652 1.00 62.38 236 THR A N 1
ATOM 1855 C CA . THR A 1 236 ? 12.074 13.051 -1.730 1.00 62.38 236 THR A CA 1
ATOM 1856 C C . THR A 1 236 ? 12.788 12.037 -0.836 1.00 62.38 236 THR A C 1
ATOM 1858 O O . THR A 1 236 ? 13.982 11.799 -1.002 1.00 62.38 236 THR A O 1
ATOM 1861 N N . ILE A 1 237 ? 12.072 11.411 0.106 1.00 65.75 237 ILE A N 1
ATOM 1862 C CA . ILE A 1 237 ? 12.625 10.443 1.059 1.00 65.75 237 ILE A CA 1
ATOM 1863 C C . ILE A 1 237 ? 11.856 9.132 0.944 1.00 65.75 237 ILE A C 1
ATOM 1865 O O . ILE A 1 237 ? 10.639 9.107 1.083 1.00 65.75 237 ILE A O 1
ATOM 1869 N N . LEU A 1 238 ? 12.583 8.034 0.733 1.00 73.00 238 LEU A N 1
ATOM 1870 C CA . LEU A 1 238 ? 12.043 6.677 0.731 1.00 73.00 238 LEU A CA 1
ATOM 1871 C C . LEU A 1 238 ? 12.592 5.854 1.906 1.00 73.00 238 LEU A C 1
ATOM 1873 O O . LEU A 1 238 ? 13.757 6.054 2.286 1.00 73.00 238 LEU A O 1
ATOM 1877 N N . PRO A 1 239 ? 11.813 4.886 2.426 1.00 78.19 239 PRO A N 1
ATOM 1878 C CA . PRO A 1 239 ? 10.388 4.657 2.134 1.00 78.19 239 PRO A CA 1
ATOM 1879 C C . PRO A 1 239 ? 9.490 5.794 2.663 1.00 78.19 239 PRO A C 1
ATOM 1881 O O . PRO A 1 239 ? 9.816 6.421 3.668 1.00 78.19 239 PRO A O 1
ATOM 1884 N N . ALA A 1 240 ? 8.359 6.043 1.997 1.00 81.62 240 ALA A N 1
ATOM 1885 C CA . ALA A 1 240 ? 7.380 7.060 2.387 1.00 81.62 240 ALA A CA 1
ATOM 1886 C C . ALA A 1 240 ? 5.995 6.443 2.591 1.00 81.62 240 ALA A C 1
ATOM 1888 O O . ALA A 1 240 ? 5.573 5.573 1.833 1.00 81.62 240 ALA A O 1
ATOM 1889 N N . LEU A 1 241 ? 5.267 6.947 3.587 1.00 86.31 241 LEU A N 1
ATOM 1890 C CA . LEU A 1 241 ? 3.850 6.667 3.786 1.00 86.31 241 LEU A CA 1
ATOM 1891 C C . LEU A 1 241 ? 3.085 7.988 3.760 1.00 86.31 241 LEU A C 1
ATOM 1893 O O . LEU A 1 241 ? 3.515 8.977 4.352 1.00 86.31 241 LEU A O 1
ATOM 1897 N N . VAL A 1 242 ? 1.936 8.002 3.095 1.00 86.50 242 VAL A N 1
ATOM 1898 C CA . VAL A 1 242 ? 1.043 9.160 3.051 1.00 86.50 242 VAL A CA 1
ATOM 1899 C C . VAL A 1 242 ? -0.297 8.756 3.647 1.00 86.50 242 VAL A C 1
ATOM 1901 O O . VAL A 1 242 ? -0.905 7.785 3.208 1.00 86.50 242 VAL A O 1
ATOM 1904 N N . VAL A 1 243 ? -0.765 9.513 4.638 1.00 88.06 243 VAL A N 1
ATOM 1905 C CA . VAL A 1 243 ? -2.080 9.328 5.266 1.00 88.06 243 VAL A CA 1
ATOM 1906 C C . VAL A 1 243 ? -2.881 10.605 5.038 1.00 88.06 243 VAL A C 1
ATOM 1908 O O . VAL A 1 243 ? -2.433 11.688 5.412 1.00 88.06 243 VAL A O 1
ATOM 1911 N N . ASN A 1 244 ? -4.044 10.506 4.386 1.00 85.12 244 ASN A N 1
ATOM 1912 C CA . ASN A 1 244 ? -4.917 11.648 4.070 1.00 85.12 244 ASN A CA 1
ATOM 1913 C C . ASN A 1 244 ? -4.173 12.828 3.407 1.00 85.12 244 ASN A C 1
ATOM 1915 O O . ASN A 1 244 ? -4.288 13.979 3.831 1.00 85.12 244 ASN A O 1
ATOM 1919 N N . ASN A 1 245 ? -3.371 12.529 2.378 1.00 83.12 245 ASN A N 1
ATOM 1920 C CA . ASN A 1 245 ? -2.535 13.485 1.637 1.00 83.12 245 ASN A CA 1
ATOM 1921 C C . ASN A 1 245 ? -1.460 14.214 2.475 1.00 83.12 245 ASN A C 1
ATOM 1923 O O . ASN A 1 245 ? -0.914 15.230 2.044 1.00 83.12 245 ASN A O 1
ATOM 1927 N N . ARG A 1 246 ? -1.127 13.704 3.666 1.00 81.88 246 ARG A N 1
ATOM 1928 C CA . ARG A 1 246 ? -0.019 14.195 4.496 1.00 81.88 246 ARG A CA 1
ATOM 1929 C C . ARG A 1 246 ? 1.064 13.133 4.607 1.00 81.88 246 ARG A C 1
ATOM 1931 O O . ARG A 1 246 ? 0.768 11.971 4.874 1.00 81.88 246 ARG A O 1
ATOM 1938 N N . GLN A 1 247 ? 2.317 13.534 4.408 1.00 81.81 247 GLN A N 1
ATOM 1939 C CA . GLN A 1 247 ? 3.451 12.630 4.578 1.00 81.81 247 GLN A CA 1
ATOM 1940 C C . GLN A 1 247 ? 3.597 12.253 6.059 1.00 81.81 247 GLN A C 1
ATOM 1942 O O . GLN A 1 247 ? 3.666 13.122 6.932 1.00 81.81 247 GLN A O 1
ATOM 1947 N N . TYR A 1 248 ? 3.640 10.956 6.339 1.00 83.25 248 TYR A N 1
ATOM 1948 C CA . TYR A 1 248 ? 3.907 10.418 7.663 1.00 83.25 248 TYR A CA 1
ATOM 1949 C C . TYR A 1 248 ? 5.409 10.500 7.953 1.00 83.25 248 TYR A C 1
ATOM 1951 O O . TYR A 1 248 ? 6.220 9.969 7.201 1.00 83.25 248 TYR A O 1
ATOM 1959 N N . ARG A 1 249 ? 5.776 11.166 9.053 1.00 79.69 249 ARG A N 1
ATOM 1960 C CA . ARG A 1 249 ? 7.175 11.393 9.467 1.00 79.69 249 ARG A CA 1
ATOM 1961 C C . ARG A 1 249 ? 7.611 10.541 10.666 1.00 79.69 249 ARG A C 1
ATOM 1963 O O . ARG A 1 249 ? 8.586 10.867 11.331 1.00 79.69 249 ARG A O 1
ATOM 1970 N N . GLY A 1 250 ? 6.862 9.486 10.983 1.00 76.94 250 GLY A N 1
ATOM 1971 C CA . GLY A 1 250 ? 7.195 8.567 12.071 1.00 76.94 250 GLY A CA 1
ATOM 1972 C C . GLY A 1 250 ? 7.895 7.297 11.587 1.00 76.94 250 GLY A C 1
ATOM 1973 O O . GLY A 1 250 ? 8.135 7.096 10.397 1.00 76.94 250 GLY A O 1
ATOM 1974 N N . LYS A 1 251 ? 8.192 6.400 12.530 1.00 80.62 251 LYS A N 1
ATOM 1975 C CA . LYS A 1 251 ? 8.756 5.077 12.235 1.00 80.62 251 LYS A CA 1
ATOM 1976 C C . LYS A 1 251 ? 7.737 4.216 11.480 1.00 80.62 251 LYS A C 1
ATOM 1978 O O . LYS A 1 251 ? 6.606 4.069 11.936 1.00 80.62 251 LYS A O 1
ATOM 1983 N N . LEU A 1 252 ? 8.155 3.567 10.392 1.00 82.69 252 LEU A N 1
ATOM 1984 C CA . LEU A 1 252 ? 7.347 2.555 9.697 1.00 82.69 252 LEU A CA 1
ATOM 1985 C C . LEU A 1 252 ? 7.265 1.259 10.516 1.00 82.69 252 LEU A C 1
ATOM 1987 O O . LEU A 1 252 ? 7.951 0.278 10.250 1.00 82.69 252 LEU A O 1
ATOM 1991 N N . ALA A 1 253 ? 6.435 1.279 11.553 1.00 86.12 253 ALA A N 1
ATOM 1992 C CA . ALA A 1 253 ? 6.109 0.133 12.391 1.00 86.12 253 ALA A CA 1
ATOM 1993 C C . ALA A 1 253 ? 4.588 -0.015 12.481 1.00 86.12 253 ALA A C 1
ATOM 1995 O O . ALA A 1 253 ? 3.876 0.990 12.514 1.00 86.12 253 ALA A O 1
ATOM 1996 N N . LYS A 1 254 ? 4.094 -1.259 12.566 1.00 88.75 254 LYS A N 1
ATOM 1997 C CA . LYS A 1 254 ? 2.656 -1.579 12.571 1.00 88.75 254 LYS A CA 1
ATOM 1998 C C . LYS A 1 254 ? 1.856 -0.704 13.545 1.00 88.75 254 LYS A C 1
ATOM 2000 O O . LYS A 1 254 ? 0.948 -0.007 13.106 1.00 88.75 254 LYS A O 1
ATOM 2005 N N . GLY A 1 255 ? 2.222 -0.693 14.830 1.00 89.81 255 GLY A N 1
ATOM 2006 C CA . GLY A 1 255 ? 1.520 0.089 15.859 1.00 89.81 255 GLY A CA 1
ATOM 2007 C C . GLY A 1 255 ? 1.604 1.603 15.635 1.00 89.81 255 GLY A C 1
ATOM 2008 O O . GLY A 1 255 ? 0.605 2.304 15.746 1.00 89.81 255 GLY A O 1
ATOM 2009 N N . ALA A 1 256 ? 2.768 2.117 15.222 1.00 89.75 256 ALA A N 1
ATOM 2010 C CA . ALA A 1 256 ? 2.966 3.550 14.988 1.00 89.75 256 ALA A CA 1
ATOM 2011 C C . ALA A 1 256 ? 2.162 4.070 13.782 1.00 89.75 256 ALA A C 1
ATOM 2013 O O . ALA A 1 256 ? 1.609 5.171 13.832 1.00 89.75 256 ALA A O 1
ATOM 2014 N N . VAL A 1 257 ? 2.071 3.272 12.714 1.00 91.75 257 VAL A N 1
ATOM 2015 C CA . VAL A 1 257 ? 1.262 3.588 11.531 1.00 91.75 257 VAL A CA 1
ATOM 2016 C C . VAL A 1 257 ? -0.228 3.415 11.820 1.00 91.75 257 VAL A C 1
ATOM 2018 O O . VAL A 1 257 ? -1.008 4.301 11.473 1.00 91.75 257 VAL A O 1
ATOM 2021 N N . LEU A 1 258 ? -0.626 2.337 12.507 1.00 92.88 258 LEU A N 1
ATOM 2022 C CA . LEU A 1 258 ? -2.008 2.163 12.966 1.00 92.88 258 LEU A CA 1
ATOM 2023 C C . LEU A 1 258 ? -2.450 3.354 13.811 1.00 92.88 258 LEU A C 1
ATOM 2025 O O . LEU A 1 258 ? -3.475 3.948 13.511 1.00 92.88 258 LEU A O 1
ATOM 2029 N N . LYS A 1 259 ? -1.641 3.780 14.784 1.00 91.75 259 LYS A N 1
ATOM 2030 C CA . LYS A 1 259 ? -1.935 4.950 15.619 1.00 91.75 259 LYS A CA 1
ATOM 2031 C C . LYS A 1 259 ? -2.132 6.224 14.793 1.00 91.75 259 LYS A C 1
ATOM 2033 O O . LYS A 1 259 ? -3.039 7.003 15.073 1.00 91.75 259 LYS A O 1
ATOM 2038 N N . ALA A 1 260 ? -1.324 6.429 13.751 1.00 91.12 260 ALA A N 1
ATOM 2039 C CA . ALA A 1 260 ? -1.479 7.570 12.851 1.00 91.12 260 ALA A CA 1
ATOM 2040 C C . ALA A 1 260 ? -2.790 7.522 12.047 1.00 91.12 260 ALA A C 1
ATOM 2042 O O . ALA A 1 260 ? -3.441 8.554 11.893 1.00 91.12 260 ALA A O 1
ATOM 2043 N N . ILE A 1 261 ? -3.190 6.340 11.570 1.00 92.62 261 ILE A N 1
ATOM 2044 C CA . ILE A 1 261 ? -4.456 6.132 10.852 1.00 92.62 261 ILE A CA 1
ATOM 2045 C C . ILE A 1 261 ? -5.650 6.287 11.803 1.00 92.62 261 ILE A C 1
ATOM 2047 O O . ILE A 1 261 ? -6.596 7.006 11.490 1.00 92.62 261 ILE A O 1
ATOM 2051 N N . CYS A 1 262 ? -5.584 5.670 12.983 1.00 93.44 262 CYS A N 1
ATOM 2052 C CA . CYS A 1 262 ? -6.632 5.686 14.002 1.00 93.44 262 CYS A CA 1
ATOM 2053 C C . CYS A 1 262 ? -6.921 7.100 14.529 1.00 93.44 262 CYS A C 1
ATOM 2055 O O . CYS A 1 262 ? -8.070 7.449 14.780 1.00 93.44 262 CYS A O 1
ATOM 2057 N N . ASN A 1 263 ? -5.909 7.973 14.570 1.00 91.00 263 ASN A N 1
ATOM 2058 C CA . ASN A 1 263 ? -6.085 9.389 14.907 1.00 91.00 263 ASN A CA 1
ATOM 2059 C C . ASN A 1 263 ? -6.947 10.163 13.883 1.00 91.00 263 ASN A C 1
ATOM 2061 O O . ASN A 1 263 ? -7.383 11.279 14.162 1.00 91.00 263 ASN A O 1
ATOM 2065 N N . GLY A 1 264 ? -7.196 9.591 12.700 1.00 91.25 264 GLY A N 1
ATOM 2066 C CA . GLY A 1 264 ? -8.085 10.156 11.686 1.00 91.25 264 GLY A CA 1
ATOM 2067 C C . GLY A 1 264 ? -9.579 9.947 11.955 1.00 91.25 264 GLY A C 1
ATOM 2068 O O . GLY A 1 264 ? -10.396 10.599 11.305 1.00 91.25 264 GLY A O 1
ATOM 2069 N N . PHE A 1 265 ? -9.948 9.073 12.893 1.00 92.62 265 PHE A N 1
ATOM 2070 C CA . PHE A 1 265 ? -11.344 8.805 13.230 1.00 92.62 265 PHE A CA 1
ATOM 2071 C C . PHE A 1 265 ? -11.853 9.751 14.319 1.00 92.62 265 PHE A C 1
ATOM 2073 O O . PHE A 1 265 ? -11.096 10.252 15.157 1.00 92.62 265 PHE A O 1
ATOM 2080 N N . LYS A 1 266 ? -13.166 10.001 14.300 1.00 92.69 266 LYS A N 1
ATOM 2081 C CA . LYS A 1 266 ? -13.836 10.667 15.419 1.00 92.69 266 LYS A CA 1
ATOM 2082 C C . LYS A 1 266 ? -13.896 9.697 16.593 1.00 92.69 266 LYS A C 1
ATOM 2084 O O . LYS A 1 266 ? -14.035 8.492 16.385 1.00 92.69 266 LYS A O 1
ATOM 2089 N N . GLU A 1 267 ? -13.845 10.243 17.798 1.00 89.81 267 GLU A N 1
ATOM 2090 C CA . GLU A 1 267 ? -14.002 9.449 19.012 1.00 89.81 267 GLU A CA 1
ATOM 2091 C C . GLU A 1 267 ? -15.301 8.636 18.966 1.00 89.81 267 GLU A C 1
ATOM 2093 O O . GLU A 1 267 ? -16.329 9.144 18.510 1.00 89.81 267 GLU A O 1
ATOM 2098 N N . THR A 1 268 ? -15.238 7.375 19.398 1.00 89.94 268 THR A N 1
ATOM 2099 C CA . THR A 1 268 ? -16.307 6.357 19.355 1.00 89.94 268 THR A CA 1
ATOM 2100 C C . THR A 1 268 ? -16.687 5.828 17.963 1.00 89.94 268 THR A C 1
ATOM 2102 O O . THR A 1 268 ? -17.609 5.014 17.842 1.00 89.94 268 THR A O 1
ATOM 2105 N N . THR A 1 269 ? -16.005 6.258 16.901 1.00 92.75 269 THR A N 1
ATOM 2106 C CA . THR A 1 269 ? -16.241 5.779 15.521 1.00 92.75 269 THR A CA 1
ATOM 2107 C C . THR A 1 269 ? -15.087 4.944 14.976 1.00 92.75 269 THR A C 1
ATOM 2109 O O . THR A 1 269 ? -15.106 4.534 13.813 1.00 92.75 269 THR A O 1
ATOM 2112 N N . GLU A 1 270 ? -14.069 4.713 15.800 1.00 93.56 270 GLU A N 1
ATOM 2113 C CA . GLU A 1 270 ? -12.866 3.993 15.425 1.00 93.56 270 GLU A CA 1
ATOM 2114 C C . GLU A 1 270 ? -13.161 2.501 15.209 1.00 93.56 270 GLU A C 1
ATOM 2116 O O . GLU A 1 270 ? -13.963 1.900 15.930 1.00 93.56 270 GLU A O 1
ATOM 2121 N N . PRO A 1 271 ? -12.509 1.861 14.227 1.00 94.19 271 PRO A N 1
ATOM 2122 C CA . PRO A 1 271 ? -12.625 0.424 14.037 1.00 94.19 271 PRO A CA 1
ATOM 2123 C C . PRO A 1 271 ? -11.962 -0.347 15.182 1.00 94.19 271 PRO A C 1
ATOM 2125 O O . PRO A 1 271 ? -10.980 0.109 15.758 1.00 94.19 271 PRO A O 1
ATOM 2128 N N . ALA A 1 272 ? -12.410 -1.580 15.435 1.00 92.75 272 ALA A N 1
ATOM 2129 C CA . ALA A 1 272 ? -11.880 -2.429 16.512 1.00 92.75 272 ALA A CA 1
ATOM 2130 C C . ALA A 1 272 ? -10.353 -2.645 16.457 1.00 92.75 272 ALA A C 1
ATOM 2132 O O . ALA A 1 272 ? -9.714 -2.818 17.486 1.00 92.75 272 ALA A O 1
ATOM 2133 N N . VAL A 1 273 ? -9.737 -2.586 15.269 1.00 93.50 273 VAL A N 1
ATOM 2134 C CA . VAL A 1 273 ? -8.269 -2.667 15.117 1.00 93.50 273 VAL A CA 1
ATOM 2135 C C . VAL A 1 273 ? -7.527 -1.500 15.793 1.00 93.50 273 VAL A C 1
ATOM 2137 O O . VAL A 1 273 ? -6.356 -1.640 16.143 1.00 93.50 273 VAL A O 1
ATOM 2140 N N . CYS A 1 274 ? -8.203 -0.367 16.004 1.00 94.75 274 CYS A N 1
ATOM 2141 C CA . CYS A 1 274 ? -7.680 0.785 16.734 1.00 94.75 274 CYS A CA 1
ATOM 2142 C C . CYS A 1 274 ? -7.735 0.626 18.255 1.00 94.75 274 CYS A C 1
ATOM 2144 O O . CYS A 1 274 ? -7.051 1.386 18.926 1.00 94.75 274 CYS A O 1
ATOM 2146 N N . LEU A 1 275 ? -8.504 -0.343 18.763 1.00 93.81 275 LEU A N 1
ATOM 2147 C CA . LEU A 1 275 ? -8.685 -0.657 20.190 1.00 93.81 275 LEU A CA 1
ATOM 2148 C C . LEU A 1 275 ? -7.871 -1.900 20.587 1.00 93.81 275 LEU A C 1
ATOM 2150 O O . LEU A 1 275 ? -8.325 -2.788 21.306 1.00 93.81 275 LEU A O 1
ATOM 2154 N N . SER A 1 276 ? -6.709 -2.059 19.954 1.00 89.75 276 SER A N 1
ATOM 2155 C CA . SER A 1 276 ? -5.797 -3.159 20.245 1.00 89.75 276 SER A CA 1
ATOM 2156 C C . SER A 1 276 ? -4.649 -2.645 21.101 1.00 89.75 276 SER A C 1
ATOM 2158 O O . SER A 1 276 ? -4.180 -1.527 20.893 1.00 89.75 276 SER A O 1
ATOM 2160 N N . GLY A 1 277 ? -4.121 -3.498 21.984 1.00 86.62 277 GLY A N 1
ATOM 2161 C CA . GLY A 1 277 ? -3.016 -3.132 22.881 1.00 86.62 277 GLY A CA 1
ATOM 2162 C C . GLY A 1 277 ? -1.713 -2.713 22.179 1.00 86.62 277 GLY A C 1
ATOM 2163 O O . GLY A 1 277 ? -0.827 -2.148 22.809 1.00 86.62 277 GLY A O 1
ATOM 2164 N N . ASP A 1 278 ? -1.586 -2.949 20.867 1.00 82.25 278 ASP A N 1
ATOM 2165 C CA . ASP A 1 278 ? -0.480 -2.432 20.045 1.00 82.25 278 ASP A CA 1
ATOM 2166 C C . ASP A 1 278 ? -0.611 -0.917 19.747 1.00 82.25 278 ASP A C 1
ATOM 2168 O O . ASP A 1 278 ? 0.322 -0.305 19.211 1.00 82.25 278 ASP A O 1
ATOM 2172 N N . VAL A 1 279 ? -1.781 -0.321 20.003 1.00 90.00 279 VAL A N 1
ATOM 2173 C CA . VAL A 1 279 ? -2.191 1.008 19.517 1.00 90.00 279 VAL A CA 1
ATOM 2174 C C . VAL A 1 279 ? -2.560 1.947 20.669 1.00 90.00 279 VAL A C 1
ATOM 2176 O O . VAL A 1 279 ? -2.103 3.102 20.690 1.00 90.00 279 VAL A O 1
ATOM 2179 N N . GLU A 1 280 ? -3.356 1.454 21.615 1.00 91.38 280 GLU A N 1
ATOM 2180 C CA . GLU A 1 280 ? -3.880 2.189 22.768 1.00 91.38 280 GLU A CA 1
ATOM 2181 C C . GLU A 1 280 ? -3.883 1.313 24.036 1.00 91.38 280 GLU A C 1
ATOM 2183 O O . GLU A 1 280 ? -3.518 0.136 23.985 1.00 91.38 280 GLU A O 1
ATOM 2188 N N . THR A 1 281 ? -4.210 1.919 25.177 1.00 92.69 281 THR A N 1
ATOM 2189 C CA . THR A 1 281 ? -4.347 1.224 26.460 1.00 92.69 281 THR A CA 1
ATOM 2190 C C . THR A 1 281 ? -5.808 1.252 26.885 1.00 92.69 281 THR A C 1
ATOM 2192 O O . THR A 1 281 ? -6.309 2.323 27.218 1.00 92.69 281 THR A O 1
ATOM 2195 N N . ASN A 1 282 ? -6.437 0.078 26.968 1.00 94.44 282 ASN A N 1
ATOM 2196 C CA . ASN A 1 282 ? -7.848 -0.016 27.317 1.00 94.44 282 ASN A CA 1
ATOM 2197 C C . ASN A 1 282 ? -8.098 0.391 28.778 1.00 94.44 282 ASN A C 1
ATOM 2199 O O . ASN A 1 282 ? -7.834 -0.372 29.717 1.00 94.44 282 ASN A O 1
ATOM 2203 N N . GLU A 1 283 ? -8.643 1.590 28.968 1.00 94.62 283 GLU A N 1
ATOM 2204 C CA . GLU A 1 283 ? -8.870 2.183 30.291 1.00 94.62 283 GLU A CA 1
ATOM 2205 C C . GLU A 1 283 ? -10.050 1.532 31.034 1.00 94.62 283 GLU A C 1
ATOM 2207 O O . GLU A 1 283 ? -10.167 1.659 32.254 1.00 94.62 283 GLU A O 1
ATOM 2212 N N . CYS A 1 284 ? -10.914 0.788 30.336 1.00 94.81 284 CYS A N 1
ATOM 2213 C CA . CYS A 1 284 ? -12.014 0.052 30.960 1.00 94.81 284 CYS A CA 1
ATOM 2214 C C . CYS A 1 284 ? -11.547 -1.188 31.737 1.00 94.81 284 CYS A C 1
ATOM 2216 O O . CYS A 1 284 ? -12.294 -1.695 32.575 1.00 94.81 284 CYS A O 1
ATOM 2218 N N . LEU A 1 285 ? -10.327 -1.682 31.503 1.00 94.12 285 LEU A N 1
ATOM 2219 C CA . LEU A 1 285 ? -9.796 -2.843 32.228 1.00 94.12 285 LEU A CA 1
ATOM 2220 C C . LEU A 1 285 ? -9.414 -2.517 33.678 1.00 94.12 285 LEU A C 1
ATOM 2222 O O . LEU A 1 285 ? -9.447 -3.399 34.538 1.00 94.12 285 LEU A O 1
ATOM 2226 N N . GLU A 1 286 ? -9.097 -1.256 33.974 1.00 93.06 286 GLU A N 1
ATOM 2227 C CA . GLU A 1 286 ? -8.723 -0.804 35.313 1.00 93.06 286 GLU A CA 1
ATOM 2228 C C . GLU A 1 286 ? -9.883 -0.052 35.971 1.00 93.06 286 GLU A C 1
ATOM 2230 O O . GLU A 1 286 ? -10.327 0.987 35.491 1.00 93.06 286 GLU A O 1
ATOM 2235 N N . ASN A 1 287 ? -10.407 -0.577 37.088 1.00 92.75 287 ASN A N 1
ATOM 2236 C CA . ASN A 1 287 ? -11.539 0.011 37.825 1.00 92.75 287 ASN A CA 1
ATOM 2237 C C . ASN A 1 287 ? -12.747 0.387 36.937 1.00 92.75 287 ASN A C 1
ATOM 2239 O O . ASN A 1 287 ? -13.469 1.338 37.243 1.00 92.75 287 ASN A O 1
ATOM 2243 N N . ASN A 1 288 ? -12.967 -0.346 35.837 1.00 93.31 288 ASN A N 1
ATOM 2244 C CA . ASN A 1 288 ? -14.017 -0.073 34.853 1.00 93.31 288 ASN A CA 1
ATOM 2245 C C . ASN A 1 288 ? -13.950 1.351 34.258 1.00 93.31 288 ASN A C 1
ATOM 2247 O O . ASN A 1 288 ? -14.983 1.962 33.982 1.00 93.31 288 ASN A O 1
ATOM 2251 N N . GLY A 1 289 ? -12.751 1.938 34.163 1.00 92.62 289 GLY A N 1
ATOM 2252 C CA . GLY A 1 289 ? -12.547 3.329 33.752 1.00 92.62 289 GLY A CA 1
ATOM 2253 C C . GLY A 1 289 ? -13.167 4.363 34.703 1.00 92.62 289 GLY A C 1
ATOM 2254 O O . GLY A 1 289 ? -13.225 5.548 34.375 1.00 92.62 289 GLY A O 1
ATOM 2255 N N . GLY A 1 290 ? -13.667 3.955 35.873 1.00 94.06 290 GLY A N 1
ATOM 2256 C CA . GLY A 1 290 ? -14.504 4.793 36.735 1.00 94.06 290 GLY A CA 1
ATOM 2257 C C . GLY A 1 290 ? -15.947 4.963 36.241 1.00 94.06 290 GLY A C 1
ATOM 2258 O O . GLY A 1 290 ? -16.668 5.802 36.777 1.00 94.06 290 GLY A O 1
ATOM 2259 N N . CYS A 1 291 ? -16.375 4.194 35.236 1.00 94.56 291 CYS A N 1
ATOM 2260 C CA . CYS A 1 291 ? -17.761 4.167 34.779 1.00 94.56 291 CYS A CA 1
ATOM 2261 C C . CYS A 1 291 ? -18.619 3.242 35.646 1.00 94.56 291 CYS A C 1
ATOM 2263 O O . CYS A 1 291 ? -18.119 2.316 36.295 1.00 94.56 291 CYS A O 1
ATOM 2265 N N . TRP A 1 292 ? -19.933 3.443 35.584 1.00 92.69 292 TRP A N 1
ATOM 2266 C CA . TRP A 1 292 ? -20.905 2.576 36.236 1.00 92.69 292 TRP A CA 1
ATOM 2267 C C . TRP A 1 292 ? -20.775 1.116 35.763 1.00 92.69 292 TRP A C 1
ATOM 2269 O O . TRP A 1 292 ? -20.540 0.841 34.581 1.00 92.69 292 TRP A O 1
ATOM 2279 N N . GLN A 1 293 ? -20.953 0.177 36.694 1.00 91.44 293 GLN A N 1
ATOM 2280 C CA . GLN A 1 293 ? -20.948 -1.260 36.430 1.00 91.44 293 GLN A CA 1
ATOM 2281 C C . GLN A 1 293 ? -21.955 -1.978 37.330 1.00 91.44 293 GLN A C 1
ATOM 2283 O O . GLN A 1 293 ? -21.976 -1.753 38.542 1.00 91.44 293 GLN A O 1
ATOM 2288 N N . ASP A 1 294 ? -22.699 -2.923 36.760 1.00 87.75 294 ASP A N 1
ATOM 2289 C CA . ASP A 1 294 ? -23.403 -3.962 37.507 1.00 87.75 294 ASP A CA 1
ATOM 2290 C C . ASP A 1 294 ? -22.654 -5.289 37.346 1.00 87.75 294 ASP A C 1
ATOM 2292 O O . ASP A 1 294 ? -22.648 -5.915 36.283 1.00 87.75 294 ASP A O 1
ATOM 2296 N N . LYS A 1 295 ? -22.007 -5.726 38.429 1.00 87.75 295 LYS A N 1
ATOM 2297 C CA . LYS A 1 295 ? -21.223 -6.967 38.455 1.00 87.75 295 LYS A CA 1
ATOM 2298 C C . LYS A 1 295 ? -22.087 -8.228 38.442 1.00 87.75 295 LYS A C 1
ATOM 2300 O O . LYS A 1 295 ? -21.604 -9.263 37.997 1.00 87.75 295 LYS A O 1
ATOM 2305 N N . ALA A 1 296 ? -23.325 -8.168 38.932 1.00 88.50 296 ALA A N 1
ATOM 2306 C CA . ALA A 1 296 ? -24.217 -9.325 38.967 1.00 88.50 296 ALA A CA 1
ATOM 2307 C C . ALA A 1 296 ? -24.801 -9.610 37.577 1.00 88.50 296 ALA A C 1
ATOM 2309 O O . ALA A 1 296 ? -24.878 -10.768 37.169 1.00 88.50 296 ALA A O 1
ATOM 2310 N N . ALA A 1 297 ? -25.156 -8.555 36.840 1.00 85.25 297 ALA A N 1
ATOM 2311 C CA . ALA A 1 297 ? -25.666 -8.653 35.471 1.00 85.25 297 ALA A CA 1
ATOM 2312 C C . ALA A 1 297 ? -24.563 -8.629 34.392 1.00 85.25 297 ALA A C 1
ATOM 2314 O O . ALA A 1 297 ? -24.862 -8.794 33.211 1.00 85.25 297 ALA A O 1
ATOM 2315 N N . ASN A 1 298 ? -23.298 -8.429 34.784 1.00 87.88 298 ASN A N 1
ATOM 2316 C CA . ASN A 1 298 ? -22.155 -8.230 33.886 1.00 87.88 298 ASN A CA 1
ATOM 2317 C C . ASN A 1 298 ? -22.380 -7.094 32.866 1.00 87.88 298 ASN A C 1
ATOM 2319 O O . ASN A 1 298 ? -22.069 -7.223 31.681 1.00 87.88 298 ASN A O 1
ATOM 2323 N N . LEU A 1 299 ? -22.943 -5.979 33.335 1.00 88.19 299 LEU A N 1
ATOM 2324 C CA . LEU A 1 299 ? -23.203 -4.785 32.531 1.00 88.19 299 LEU A CA 1
ATOM 2325 C C . LEU A 1 299 ? -22.206 -3.688 32.897 1.00 88.19 299 LEU A C 1
ATOM 2327 O O . LEU A 1 299 ? -21.918 -3.468 34.072 1.00 88.19 299 LEU A O 1
ATOM 2331 N N . THR A 1 300 ? -21.695 -2.973 31.897 1.00 91.56 300 THR A N 1
ATOM 2332 C CA . THR A 1 300 ? -20.782 -1.843 32.094 1.00 91.56 300 THR A CA 1
ATOM 2333 C C . THR A 1 300 ? -21.151 -0.673 31.196 1.00 91.56 300 THR A C 1
ATOM 2335 O O . THR A 1 300 ? -21.465 -0.858 30.026 1.00 91.56 300 THR A O 1
ATOM 2338 N N . ALA A 1 301 ? -21.091 0.538 31.746 1.00 93.50 301 ALA A N 1
ATOM 2339 C CA . ALA A 1 301 ? -21.190 1.772 30.978 1.00 93.50 301 ALA A CA 1
ATOM 2340 C C . ALA A 1 301 ? -19.855 2.170 30.324 1.00 93.50 301 ALA A C 1
ATOM 2342 O O . ALA A 1 301 ? -19.817 3.117 29.543 1.00 93.50 301 ALA A O 1
ATOM 2343 N N . CYS A 1 302 ? -18.753 1.489 30.658 1.00 94.69 302 CYS A N 1
ATOM 2344 C CA . CYS A 1 302 ? -17.447 1.811 30.105 1.00 94.69 302 CYS A CA 1
ATOM 2345 C C . CYS A 1 302 ? -17.342 1.332 28.665 1.00 94.69 302 CYS A C 1
ATOM 2347 O O . CYS A 1 302 ? -17.435 0.135 28.381 1.00 94.69 302 CYS A O 1
ATOM 2349 N N . ARG A 1 303 ? -17.107 2.281 27.767 1.00 93.62 303 ARG A N 1
ATOM 2350 C CA . ARG A 1 303 ? -16.801 2.025 26.372 1.00 93.62 303 ARG A CA 1
ATOM 2351 C C . ARG A 1 303 ? -15.421 2.579 26.066 1.00 93.62 303 ARG A C 1
ATOM 2353 O O . ARG A 1 303 ? -15.184 3.782 26.127 1.00 93.62 303 ARG A O 1
ATOM 2360 N N . ASP A 1 304 ? -14.538 1.664 25.716 1.00 94.50 304 ASP A N 1
ATOM 2361 C CA . ASP A 1 304 ? -13.174 1.966 25.322 1.00 94.50 304 ASP A CA 1
ATOM 2362 C C . ASP A 1 304 ? -13.128 2.716 23.982 1.00 94.50 304 ASP A C 1
ATOM 2364 O O . ASP A 1 304 ? -13.960 2.478 23.094 1.00 94.50 304 ASP A O 1
ATOM 2368 N N . THR A 1 305 ? -12.180 3.638 23.841 1.00 94.62 305 THR A N 1
ATOM 2369 C CA . THR A 1 305 ? -11.967 4.446 22.634 1.00 94.62 305 THR A CA 1
ATOM 2370 C C . THR A 1 305 ? -10.477 4.547 22.319 1.00 94.62 305 THR A C 1
ATOM 2372 O O . THR A 1 305 ? -9.616 4.344 23.164 1.00 94.62 305 THR A O 1
ATOM 2375 N N . PHE A 1 306 ? -10.130 4.945 21.093 1.00 93.69 306 PHE A N 1
ATOM 2376 C CA . PHE A 1 306 ? -8.720 5.143 20.732 1.00 93.69 306 PHE A CA 1
ATOM 2377 C C . PHE A 1 306 ? -8.038 6.253 21.563 1.00 93.69 306 PHE A C 1
ATOM 2379 O O . PHE A 1 306 ? -6.808 6.327 21.630 1.00 93.69 306 PHE A O 1
ATOM 2386 N N . ARG A 1 307 ? -8.826 7.160 22.155 1.00 91.88 307 ARG A N 1
ATOM 2387 C CA . ARG A 1 307 ? -8.347 8.313 22.931 1.00 91.88 307 ARG A CA 1
ATOM 2388 C C . ARG A 1 307 ? -8.446 8.110 24.446 1.00 91.88 307 ARG A C 1
ATOM 2390 O O . ARG A 1 307 ? -8.111 9.047 25.167 1.00 91.88 307 ARG A O 1
ATOM 2397 N N . GLY A 1 308 ? -8.874 6.936 24.904 1.00 92.31 308 GLY A N 1
ATOM 2398 C CA . GLY A 1 308 ? -9.108 6.620 26.310 1.00 92.31 308 GLY A CA 1
ATOM 2399 C C . GLY A 1 308 ? -10.433 5.884 26.452 1.00 92.31 308 GLY A C 1
ATOM 2400 O O . GLY A 1 308 ? -10.643 4.850 25.832 1.00 92.31 308 GLY A O 1
ATOM 2401 N N . ARG A 1 309 ? -11.369 6.424 27.231 1.00 93.94 309 ARG A N 1
ATOM 2402 C CA . ARG A 1 309 ? -12.698 5.818 27.397 1.00 93.94 309 ARG A CA 1
ATOM 2403 C C . ARG A 1 309 ? -13.808 6.838 27.577 1.00 93.94 309 ARG A C 1
ATOM 2405 O O . ARG A 1 309 ? -13.625 7.908 28.165 1.00 93.94 309 ARG A O 1
ATOM 2412 N N . VAL A 1 310 ? -15.015 6.438 27.201 1.00 94.75 310 VAL A N 1
ATOM 2413 C CA . VAL A 1 310 ? -16.256 7.160 27.499 1.00 94.75 310 VAL A CA 1
ATOM 2414 C C . VAL A 1 310 ? -17.156 6.314 28.395 1.00 94.75 310 VAL A C 1
ATOM 2416 O O . VAL A 1 310 ? -17.163 5.088 28.308 1.00 94.75 310 VAL A O 1
ATOM 2419 N N . CYS A 1 311 ? -17.918 6.969 29.268 1.00 93.62 311 CYS A N 1
ATOM 2420 C CA . CYS A 1 311 ? -18.980 6.312 30.019 1.00 93.62 311 CYS A CA 1
ATOM 2421 C C . CYS A 1 311 ? -20.312 6.614 29.331 1.00 93.62 311 CYS A C 1
ATOM 2423 O O . CYS A 1 311 ? -20.782 7.750 29.373 1.00 93.62 311 CYS A O 1
ATOM 2425 N N . GLU A 1 312 ? -20.905 5.619 28.674 1.00 89.88 312 GLU A N 1
ATOM 2426 C CA . GLU A 1 312 ? -22.163 5.761 27.935 1.00 89.88 312 GLU A CA 1
ATOM 2427 C C . GLU A 1 312 ? -23.243 4.831 28.496 1.00 89.88 312 GLU A C 1
ATOM 2429 O O . GLU A 1 312 ? -22.991 3.715 28.955 1.00 89.88 312 GLU A O 1
ATOM 2434 N N . CYS A 1 313 ? -24.490 5.303 28.468 1.00 85.62 313 CYS A N 1
ATOM 2435 C CA . CYS A 1 313 ? -25.619 4.481 28.878 1.00 85.62 313 CYS A CA 1
ATOM 2436 C C . CYS A 1 313 ? -25.899 3.386 27.840 1.00 85.62 313 CYS A C 1
ATOM 2438 O O . CYS A 1 313 ? -25.983 3.656 26.641 1.00 85.62 313 CYS A O 1
ATOM 2440 N N . LEU A 1 314 ? -26.077 2.158 28.321 1.00 84.31 314 LEU A N 1
ATOM 2441 C CA . LEU A 1 314 ? -26.257 0.968 27.504 1.00 84.31 314 LEU A CA 1
ATOM 2442 C C . LEU A 1 314 ? -27.604 0.966 26.777 1.00 84.31 314 LEU A C 1
ATOM 2444 O O . LEU A 1 314 ? -28.607 1.496 27.258 1.00 84.31 314 LEU A O 1
ATOM 2448 N N . LEU A 1 315 ? -27.625 0.279 25.638 1.00 81.88 315 LEU A N 1
ATOM 2449 C CA . LEU A 1 315 ? -28.840 -0.182 24.982 1.00 81.88 315 LEU A CA 1
ATOM 2450 C C . LEU A 1 315 ? -28.893 -1.705 25.141 1.00 81.88 315 LEU A C 1
ATOM 2452 O O . LEU A 1 315 ? -28.162 -2.418 24.457 1.00 81.88 315 LEU A O 1
ATOM 2456 N N . VAL A 1 316 ? -29.733 -2.198 26.051 1.00 79.12 316 VAL A N 1
ATOM 2457 C CA . VAL A 1 316 ? -29.915 -3.643 26.285 1.00 79.12 316 VAL A CA 1
ATOM 2458 C C . VAL A 1 316 ? -31.327 -4.014 25.861 1.00 79.12 316 VAL A C 1
ATOM 2460 O O . VAL A 1 316 ? -32.281 -3.382 26.306 1.00 79.12 316 VAL A O 1
ATOM 2463 N N . ASP A 1 317 ? -31.468 -4.985 24.957 1.00 78.38 317 ASP A N 1
ATOM 2464 C CA . ASP A 1 317 ? -32.764 -5.469 24.451 1.00 78.38 317 ASP A CA 1
ATOM 2465 C C . ASP A 1 317 ? -33.712 -4.356 23.952 1.00 78.38 317 ASP A C 1
ATOM 2467 O O . ASP A 1 317 ? -34.929 -4.406 24.124 1.00 78.38 317 ASP A O 1
ATOM 2471 N N . GLY A 1 318 ? -33.148 -3.310 23.336 1.00 77.12 318 GLY A N 1
ATOM 2472 C CA . GLY A 1 318 ? -33.904 -2.155 22.834 1.00 77.12 318 GLY A CA 1
ATOM 2473 C C . GLY A 1 318 ? -34.309 -1.133 23.904 1.00 77.12 318 GLY A C 1
ATOM 2474 O O . GLY A 1 318 ? -34.950 -0.133 23.578 1.00 77.12 318 GLY A O 1
ATOM 2475 N N . VAL A 1 319 ? -33.914 -1.335 25.164 1.00 79.81 319 VAL A N 1
ATOM 2476 C CA . VAL A 1 319 ? -34.129 -0.394 26.267 1.00 79.81 319 VAL A CA 1
ATOM 2477 C C . VAL A 1 319 ? -32.882 0.467 26.449 1.00 79.81 319 VAL A C 1
ATOM 2479 O O . VAL A 1 319 ? -31.818 -0.021 26.827 1.00 79.81 319 VAL A O 1
ATOM 2482 N N . GLN A 1 320 ? -33.014 1.762 26.157 1.00 84.00 320 GLN A N 1
ATOM 2483 C CA . GLN A 1 320 ? -31.939 2.746 26.302 1.00 84.00 320 GLN A CA 1
ATOM 2484 C C . GLN A 1 320 ? -31.875 3.230 27.750 1.00 84.00 320 GLN A C 1
ATOM 2486 O O . GLN A 1 320 ? -32.753 3.975 28.181 1.00 84.00 320 GLN A O 1
ATOM 2491 N N . PHE A 1 321 ? -30.835 2.857 28.486 1.00 81.88 321 PHE A N 1
ATOM 2492 C CA . PHE A 1 321 ? -30.605 3.345 29.844 1.00 81.88 321 PHE A CA 1
ATOM 2493 C C . PHE A 1 321 ? -30.388 4.869 29.833 1.00 81.88 321 PHE A C 1
ATOM 2495 O O . PHE A 1 321 ? -29.938 5.434 28.830 1.00 81.88 321 PHE A O 1
ATOM 2502 N N . LYS A 1 322 ? -30.747 5.559 30.921 1.00 83.56 322 LYS A N 1
ATOM 2503 C CA . LYS A 1 322 ? -30.605 7.018 31.054 1.00 83.56 322 LYS A CA 1
ATOM 2504 C C . LYS A 1 322 ? -29.708 7.376 32.230 1.00 83.56 322 LYS A C 1
ATOM 2506 O O . LYS A 1 322 ? -29.813 6.778 33.294 1.00 83.56 322 LYS A O 1
ATOM 2511 N N . GLY A 1 323 ? -28.883 8.404 32.064 1.00 84.81 323 GLY A N 1
ATOM 2512 C CA . GLY A 1 323 ? -27.998 8.879 33.120 1.00 84.81 323 GLY A CA 1
ATOM 2513 C C . GLY A 1 323 ? -26.700 9.471 32.592 1.00 84.81 323 GLY A C 1
ATOM 2514 O O . GLY A 1 323 ? -26.591 9.779 31.405 1.00 84.81 323 GLY A O 1
ATOM 2515 N N . ASP A 1 324 ? -25.734 9.640 33.493 1.00 84.69 324 ASP A N 1
ATOM 2516 C CA . ASP A 1 324 ? -24.417 10.216 33.197 1.00 84.69 324 ASP A CA 1
ATOM 2517 C C . ASP A 1 324 ? -23.359 9.152 32.848 1.00 84.69 324 ASP A C 1
ATOM 2519 O O . ASP A 1 324 ? -22.272 9.498 32.398 1.00 84.69 324 ASP A O 1
ATOM 2523 N N . GLY A 1 325 ? -23.668 7.865 33.049 1.00 86.94 325 GLY A N 1
ATOM 2524 C CA . GLY A 1 325 ? -22.745 6.750 32.818 1.00 86.94 325 GLY A CA 1
ATOM 2525 C C . GLY A 1 325 ? -21.721 6.519 33.938 1.00 86.94 325 GLY A C 1
ATOM 2526 O O . GLY A 1 325 ? -21.000 5.523 33.895 1.00 86.94 325 GLY A O 1
ATOM 2527 N N . TYR A 1 326 ? -21.672 7.383 34.954 1.00 88.25 326 TYR A N 1
ATOM 2528 C CA . TYR A 1 326 ? -20.723 7.315 36.071 1.00 88.25 326 TYR A CA 1
ATOM 2529 C C . TYR A 1 326 ? -21.402 6.883 37.369 1.00 88.25 326 TYR A C 1
ATOM 2531 O O . TYR A 1 326 ? -21.037 5.873 37.968 1.00 88.25 326 TYR A O 1
ATOM 2539 N N . SER A 1 327 ? -22.385 7.667 37.809 1.00 79.81 327 SER A N 1
ATOM 2540 C CA . SER A 1 327 ? -23.010 7.550 39.132 1.00 79.81 327 SER A CA 1
ATOM 2541 C C . SER A 1 327 ? -24.531 7.467 39.056 1.00 79.81 327 SER A C 1
ATOM 2543 O O . SER A 1 327 ? -25.162 6.870 39.928 1.00 79.81 327 SER A O 1
ATOM 2545 N N . HIS A 1 328 ? -25.115 8.009 37.987 1.00 70.00 328 HIS A N 1
ATOM 2546 C CA . HIS A 1 328 ? -26.542 8.018 37.735 1.00 70.00 328 HIS A CA 1
ATOM 2547 C C . HIS A 1 328 ? -26.860 7.047 36.600 1.00 70.00 328 HIS A C 1
ATOM 2549 O O . HIS A 1 328 ? -26.417 7.241 35.466 1.00 70.00 328 HIS A O 1
ATOM 2555 N N . TYR A 1 329 ? -27.631 6.004 36.904 1.00 66.75 329 TYR A N 1
ATOM 2556 C CA . TYR A 1 329 ? -28.015 4.969 35.947 1.00 66.75 329 TYR A CA 1
ATOM 2557 C C . TYR A 1 329 ? -29.461 4.541 36.216 1.00 66.75 329 TYR A C 1
ATOM 2559 O O . TYR A 1 329 ? -29.748 3.823 37.171 1.00 66.75 329 TYR A O 1
ATOM 2567 N N . GLU A 1 330 ? -30.386 5.021 35.392 1.00 69.19 330 GLU A N 1
ATOM 2568 C CA . GLU A 1 330 ? -31.808 4.704 35.470 1.00 69.19 330 GLU A CA 1
ATOM 2569 C C . GLU A 1 330 ? -32.212 3.826 34.287 1.00 69.19 330 GLU A C 1
ATOM 2571 O O . GLU A 1 330 ? -32.013 4.171 33.117 1.00 69.19 330 GLU A O 1
ATOM 2576 N N . VAL A 1 331 ? -32.847 2.696 34.592 1.00 62.78 331 VAL A N 1
ATOM 2577 C CA . VAL A 1 331 ? -33.627 1.959 33.598 1.00 62.78 331 VAL A CA 1
ATOM 2578 C C . VAL A 1 331 ? -34.856 2.821 33.298 1.00 62.78 331 VAL A C 1
ATOM 2580 O O . VAL A 1 331 ? -35.589 3.151 34.236 1.00 62.78 331 VAL A O 1
ATOM 2583 N N . PRO A 1 332 ? -35.144 3.202 32.038 1.00 57.75 332 PRO A N 1
ATOM 2584 C CA . PRO A 1 332 ? -36.434 3.784 31.717 1.00 57.75 332 PRO A CA 1
ATOM 2585 C C . PRO A 1 332 ? -37.490 2.820 32.225 1.00 57.75 332 PRO A C 1
ATOM 2587 O O . PRO A 1 332 ? -37.401 1.625 31.949 1.00 57.75 332 PRO A O 1
ATOM 2590 N N . HIS A 1 333 ? -38.485 3.313 32.956 1.00 49.81 333 HIS A N 1
ATOM 2591 C CA . HIS A 1 333 ? -39.662 2.518 33.268 1.00 49.81 333 HIS A CA 1
ATOM 2592 C C . HIS A 1 333 ? -40.326 2.083 31.956 1.00 49.81 333 HIS A C 1
ATOM 2594 O O . HIS A 1 333 ? -41.206 2.758 31.418 1.00 49.81 333 HIS A O 1
ATOM 2600 N N . VAL A 1 334 ? -39.908 0.936 31.428 1.00 45.91 334 VAL A N 1
ATOM 2601 C CA . VAL A 1 334 ? -40.666 0.206 30.434 1.00 45.91 334 VAL A CA 1
ATOM 2602 C C . VAL A 1 334 ? -41.886 -0.267 31.201 1.00 45.91 334 VAL A C 1
ATOM 2604 O O . VAL A 1 334 ? -41.796 -1.140 32.065 1.00 45.91 334 VAL A O 1
ATOM 2607 N N . LYS A 1 335 ? -43.042 0.347 30.928 1.00 39.69 335 LYS A N 1
ATOM 2608 C CA . LYS A 1 335 ? -44.324 -0.299 31.197 1.00 39.69 335 LYS A CA 1
ATOM 2609 C C . LYS A 1 335 ? -44.311 -1.585 30.379 1.00 39.69 335 LYS A C 1
ATOM 2611 O O . LYS A 1 335 ? -44.733 -1.588 29.226 1.00 39.69 335 LYS A O 1
ATOM 2616 N N . LEU A 1 336 ? -43.785 -2.660 30.960 1.00 35.16 336 LEU A N 1
ATOM 2617 C CA . LEU A 1 336 ? -44.098 -4.010 30.535 1.00 35.16 336 LEU A CA 1
ATOM 2618 C C . LEU A 1 336 ? -45.621 -4.074 30.582 1.00 35.16 336 LEU A C 1
ATOM 2620 O O . LEU A 1 336 ? -46.218 -4.065 31.660 1.00 35.16 336 LEU A O 1
ATOM 2624 N N . LEU A 1 337 ? -46.255 -4.017 29.410 1.00 33.41 337 LEU A N 1
ATOM 2625 C CA . LEU A 1 337 ? -47.655 -4.372 29.277 1.00 33.41 337 LEU A CA 1
ATOM 2626 C C . LEU A 1 337 ? -47.750 -5.804 29.794 1.00 33.41 337 LEU A C 1
ATOM 2628 O O . LEU A 1 337 ? -47.298 -6.744 29.147 1.00 33.41 337 LEU A O 1
ATOM 2632 N N . GLN A 1 338 ? -48.253 -5.923 31.021 1.00 34.41 338 GLN A N 1
ATOM 2633 C CA . GLN A 1 338 ? -48.549 -7.174 31.691 1.00 34.41 338 GLN A CA 1
ATOM 2634 C C . GLN A 1 338 ? -49.377 -8.035 30.746 1.00 34.41 338 GLN A C 1
ATOM 2636 O O . GLN A 1 338 ? -50.551 -7.736 30.577 1.00 34.41 338 GLN A O 1
ATOM 2641 N N . HIS A 1 339 ? -48.805 -9.092 30.176 1.00 32.75 339 HIS A N 1
ATOM 2642 C CA . HIS A 1 339 ? -49.539 -10.308 29.839 1.00 32.75 339 HIS A CA 1
ATOM 2643 C C . HIS A 1 339 ? -48.678 -11.521 30.228 1.00 32.75 339 HIS A C 1
ATOM 2645 O O . HIS A 1 339 ? -47.678 -11.831 29.588 1.00 32.75 339 HIS A O 1
ATOM 2651 N N . SER A 1 340 ? -49.160 -12.190 31.281 1.00 29.41 340 SER A N 1
ATOM 2652 C CA . SER A 1 340 ? -48.813 -13.513 31.829 1.00 29.41 340 SER A CA 1
ATOM 2653 C C . SER A 1 340 ? -47.783 -13.625 32.970 1.00 29.41 340 SER A C 1
ATOM 2655 O O . SER A 1 340 ? -46.870 -12.812 33.076 1.00 29.41 340 SER A O 1
ATOM 2657 N N . PRO A 1 341 ? -48.000 -14.578 33.910 1.00 40.19 341 PRO A N 1
ATOM 2658 C CA . PRO A 1 341 ? -47.762 -14.341 35.330 1.00 40.19 341 PRO A CA 1
ATOM 2659 C C . PRO A 1 341 ? -46.559 -15.096 35.919 1.00 40.19 341 PRO A C 1
ATOM 2661 O O . PRO A 1 341 ? -46.185 -16.167 35.453 1.00 40.19 341 PRO A O 1
ATOM 2664 N N . ARG A 1 342 ? -46.105 -14.563 37.064 1.00 34.66 342 ARG A N 1
ATOM 2665 C CA . ARG A 1 342 ? -45.256 -15.161 38.115 1.00 34.66 342 ARG A CA 1
ATOM 2666 C C . ARG A 1 342 ? -43.777 -15.402 37.797 1.00 34.66 342 ARG A C 1
ATOM 2668 O O . ARG A 1 342 ? -43.391 -16.468 37.336 1.00 34.66 342 ARG A O 1
ATOM 2675 N N . LEU A 1 343 ? -42.955 -14.496 38.322 1.00 30.70 343 LEU A N 1
ATOM 2676 C CA . LEU A 1 343 ? -41.878 -14.860 39.246 1.00 30.70 343 LEU A CA 1
ATOM 2677 C C . LEU A 1 343 ? -41.672 -13.694 40.224 1.00 30.70 343 LEU A C 1
ATOM 2679 O O . LEU A 1 343 ? -41.179 -12.634 39.855 1.00 30.70 343 LEU A O 1
ATOM 2683 N N . ASP A 1 344 ? -42.143 -13.892 41.456 1.00 33.38 344 ASP A N 1
ATOM 2684 C CA . ASP A 1 344 ? -41.858 -13.033 42.604 1.00 33.38 344 ASP A CA 1
ATOM 2685 C C . ASP A 1 344 ? -40.355 -13.068 42.902 1.00 33.38 344 ASP A C 1
ATOM 2687 O O . ASP A 1 344 ? -39.817 -14.119 43.248 1.00 33.38 344 ASP A O 1
ATOM 2691 N N . LEU A 1 345 ? -39.699 -11.912 42.851 1.00 33.59 345 LEU A N 1
ATOM 2692 C CA . LEU A 1 345 ? -38.471 -11.640 43.595 1.00 33.59 345 LEU A CA 1
ATOM 2693 C C . LEU A 1 345 ? -38.659 -10.282 44.264 1.00 33.59 345 LEU A C 1
ATOM 2695 O O . LEU A 1 345 ? -38.447 -9.223 43.679 1.00 33.59 345 LEU A O 1
ATOM 2699 N N . GLY A 1 346 ? -39.162 -10.330 45.496 1.00 33.75 346 GLY A N 1
ATOM 2700 C CA . GLY A 1 346 ? -39.312 -9.156 46.335 1.00 33.75 346 GLY A CA 1
ATOM 2701 C C . GLY A 1 346 ? -37.955 -8.597 46.753 1.00 33.75 346 GLY A C 1
ATOM 2702 O O . GLY A 1 346 ? -37.112 -9.325 47.268 1.00 33.75 346 GLY A O 1
ATOM 2703 N N . MET A 1 347 ? -37.792 -7.283 46.627 1.00 31.59 347 MET A N 1
ATOM 2704 C CA . MET A 1 347 ? -36.856 -6.512 47.440 1.00 31.59 347 MET A CA 1
ATOM 2705 C C . MET A 1 347 ? -37.581 -5.276 47.966 1.00 31.59 347 MET A C 1
ATOM 2707 O O . MET A 1 347 ? -37.962 -4.373 47.224 1.00 31.59 347 MET A O 1
ATOM 2711 N N . ARG A 1 348 ? -37.828 -5.299 49.279 1.00 30.45 348 ARG A N 1
ATOM 2712 C CA . ARG A 1 348 ? -38.227 -4.140 50.074 1.00 30.45 348 ARG A CA 1
ATOM 2713 C C . ARG A 1 348 ? -36.978 -3.297 50.317 1.00 30.45 348 ARG A C 1
ATOM 2715 O O . ARG A 1 348 ? -35.978 -3.838 50.777 1.00 30.45 348 ARG A O 1
ATOM 2722 N N . PHE A 1 349 ? -37.067 -1.998 50.058 1.00 36.59 349 PHE A N 1
ATOM 2723 C CA . PHE A 1 349 ? -36.115 -1.021 50.574 1.00 36.59 349 PHE A CA 1
ATOM 2724 C C . PHE A 1 349 ? -36.427 -0.761 52.054 1.00 36.59 349 PHE A C 1
ATOM 2726 O O . PHE A 1 349 ? -37.559 -0.404 52.395 1.00 36.59 349 PHE A O 1
ATOM 2733 N N . ALA A 1 350 ? -35.427 -0.972 52.905 1.00 33.94 350 ALA A N 1
ATOM 2734 C CA . ALA A 1 350 ? -35.271 -0.374 54.225 1.00 33.94 350 ALA A CA 1
ATOM 2735 C C . ALA A 1 350 ? -33.832 0.134 54.316 1.00 33.94 350 ALA A C 1
ATOM 2737 O O . ALA A 1 350 ? -32.944 -0.603 53.821 1.00 33.94 350 ALA A O 1
#

Radius of gyration: 29.57 Å; chains: 1; bounding box: 94×55×82 Å

Foldseek 3Di:
DPDLVVLQVVVVVVDQADEDEDPDPDDDDDPDDCVPDVVSVVSVVVNPHDYDYDYPVVVVVVVLVVVVVLVVLVLVLLVQQLVVVQVCLVVPNDQDADFDDWAFDDLVCLPPPLQVQAAFLSRGTGACQNVNPPPDAHTNHLVRLVVLLLLLLLVQCVVVSRSSCSSVLSNQLVVPDPSVPNPSDDVSSVVSCVVSVTDPVSSDVLSDDRRHNDDRVSVVVNVDVQCDDDPQGHDPDPPWDADPSHTDPDRSDNQVVLLVSQVPDDKPRGDVSLVDPSHADACCVPPRVLFDADPVVRDAQWDGTSVYIARAFDQDPNFTWDDRRHPDTHGPPPPPVDDDDDDDDDDDDD

InterPro domains:
  IPR003137 PA domain [PF02225] (3-62)
  IPR056858 Vacuolar sorting receptor, thioredoxin-like domain [PF25011] (68-262)